Protein AF-A0A8X7CBS7-F1 (afdb_monomer)

Organism: NCBI:txid2747483

Nearest PDB structures (foldseek):
  3tq6-assembly1_A  TM=7.649E-01  e=1.304E-06  Homo sapiens
  6erq-assembly2_G  TM=5.856E-01  e=3.598E-07  Homo sapiens
  6jrp-assembly2_D  TM=9.460E-01  e=2.267E-02  Homo sapiens
  5jgh-assembly1_A  TM=4.543E-01  e=1.464E-04  Saccharomyces cerevisiae S288C
  2gzk-assembly1_A  TM=4.243E-01  e=4.056E-04  unclassified

Mean predicted aligned error: 12.62 Å

Solvent-accessible surface area (backbone atoms only — not comparable to full-atom values): 15539 Å² total; per-residue (Å²): 144,88,88,83,86,77,90,81,74,52,76,62,57,58,50,51,55,53,52,25,64,76,73,45,79,45,73,64,51,54,53,52,50,33,54,75,68,71,41,80,81,74,75,72,81,57,57,48,30,68,54,49,50,44,64,71,46,46,62,56,54,37,68,80,38,76,84,58,50,75,68,55,51,52,50,53,50,51,53,52,58,73,69,53,51,67,79,76,42,45,65,36,44,50,53,23,50,52,36,46,53,55,38,50,54,52,43,48,54,53,60,69,73,47,52,71,67,55,51,51,52,53,50,49,54,52,49,55,52,52,46,52,52,51,52,49,53,48,56,48,50,44,57,74,70,61,62,72,73,80,63,62,54,40,68,56,50,50,50,53,58,62,50,74,80,51,89,74,89,52,63,71,62,50,53,50,54,45,52,55,50,59,70,73,48,52,70,71,62,52,49,53,35,48,51,53,31,52,54,40,43,55,50,40,54,55,51,40,51,53,49,52,53,48,36,52,75,73,66,44,49,71,60,52,55,53,48,52,57,57,64,71,57,80,64,75,86,68,76,82,75,64,73,87,72,87,77,76,90,82,76,83,91,75,89,90,86,88,131

Foldseek 3Di:
DPDPDPPPLDPVLVVLVVVCLVVPPDPVSVVVNCVSVVQDDQDDQADALLRVQCVVCLVVLCVVPVPDDPVVSSVVSVVVVVPDDPVRSVVSRVRNVVSNVVSVVSRVVSVVPDDPVSVLVVVLVVVVNVVSVVVVVLVVVCVVLVADDQFDALLVVQLVVVVVVDDCPDVVVSVVVSVVCVVVDDPVVSVVSVVVSVVRNVVNVVVNVVSVVVCVVVVVVVSVVVVVVVVVPPDDPPSVPDDPPPPDDDDDPDDDDDD

Radius of gyration: 27.97 Å; Cα contacts (8 Å, |Δi|>4): 120; chains: 1; bounding box: 56×63×76 Å

pLDDT: mean 78.63, std 21.62, range [26.3, 96.38]

Sequence (259 aa):
MAFFRGIVRCAENFTILKKCHNNGWNSECYFSAKKALGIPLPPKKPLTAYMIFCQDHRKEVLRENPTLSSTEQIKKLAAQWSLLSLDKREPYETKAREGTVLYGEAHKKYYENLSEEQKRELAKMKMEKRESRRLFKLKKALRESGIPKHPLKAYALFVKSEAKSKDIKQPAEFIKECAEKWKNLSEVEKKKFDNLVEEEKNRYAKDFEKWRKKMIADGNIKLLEQYEEFKGKGKVLDLEEIPKSLGRRVALKSSQREK

Structure (mmCIF, N/CA/C/O backbone):
data_AF-A0A8X7CBS7-F1
#
_entry.id   AF-A0A8X7CBS7-F1
#
loop_
_atom_site.group_PDB
_atom_site.id
_atom_site.type_symbol
_atom_site.label_atom_id
_atom_site.label_alt_id
_atom_site.label_comp_id
_atom_site.label_asym_id
_atom_site.label_entity_id
_atom_site.label_seq_id
_atom_site.pdbx_PDB_ins_code
_atom_site.Cartn_x
_atom_site.Cartn_y
_atom_site.Cartn_z
_atom_site.occupancy
_atom_site.B_iso_or_equiv
_atom_site.auth_seq_id
_atom_site.auth_comp_id
_atom_site.auth_asym_id
_atom_site.auth_atom_id
_atom_site.pdbx_PDB_model_num
ATOM 1 N N . MET A 1 1 ? 27.459 6.739 33.595 1.00 32.47 1 MET A N 1
ATOM 2 C CA . MET A 1 1 ? 27.784 7.562 32.406 1.00 32.47 1 MET A CA 1
ATOM 3 C C . MET A 1 1 ? 28.165 6.673 31.215 1.00 32.47 1 MET A C 1
ATOM 5 O O . MET A 1 1 ? 29.334 6.631 30.872 1.00 32.47 1 MET A O 1
ATOM 9 N N . ALA A 1 2 ? 27.217 5.944 30.599 1.00 31.05 2 ALA A N 1
ATOM 10 C CA . ALA A 1 2 ? 27.462 5.218 29.331 1.00 31.05 2 ALA A CA 1
ATOM 11 C C . ALA A 1 2 ? 26.184 4.655 28.647 1.00 31.05 2 ALA A C 1
ATOM 13 O O . ALA A 1 2 ? 26.238 3.581 28.068 1.00 31.05 2 ALA A O 1
ATOM 14 N N . PHE A 1 3 ? 25.029 5.338 28.695 1.00 26.91 3 PHE A N 1
ATOM 15 C CA . PHE A 1 3 ? 23.793 4.855 28.025 1.00 26.91 3 PHE A CA 1
ATOM 16 C C . PHE A 1 3 ? 23.115 5.881 27.096 1.00 26.91 3 PHE A C 1
ATOM 18 O O . PHE A 1 3 ? 21.968 5.712 26.704 1.00 26.91 3 PHE A O 1
ATOM 25 N N . PHE A 1 4 ? 23.835 6.926 26.679 1.00 26.30 4 PHE A N 1
ATOM 26 C CA . PHE A 1 4 ? 23.316 7.959 25.768 1.00 26.30 4 PHE A CA 1
ATOM 27 C C . PHE A 1 4 ? 24.296 8.285 24.630 1.00 26.30 4 PHE A C 1
ATOM 29 O O . PHE A 1 4 ? 24.647 9.435 24.389 1.00 26.30 4 PHE A O 1
ATOM 36 N N . ARG A 1 5 ? 24.755 7.266 23.896 1.00 27.89 5 A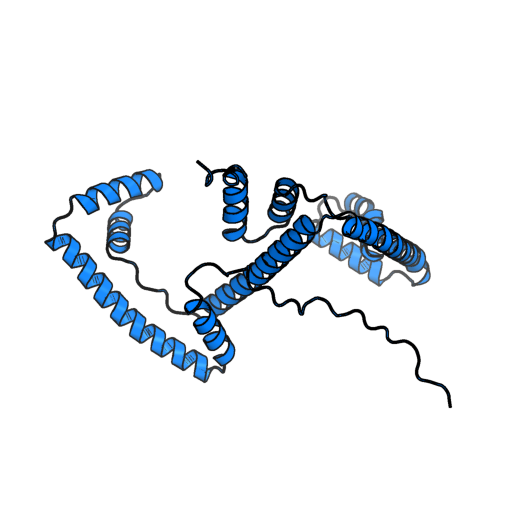RG A N 1
ATOM 37 C CA . ARG A 1 5 ? 25.421 7.458 22.595 1.00 27.89 5 ARG A CA 1
ATOM 38 C C . ARG A 1 5 ? 24.743 6.571 21.556 1.00 27.89 5 ARG A C 1
ATOM 40 O O . ARG A 1 5 ? 25.105 5.419 21.378 1.00 27.89 5 ARG A O 1
ATOM 47 N N . GLY A 1 6 ? 23.706 7.119 20.924 1.00 27.89 6 GLY A N 1
ATOM 48 C CA . GLY A 1 6 ? 22.957 6.464 19.844 1.00 27.89 6 GLY A CA 1
ATOM 49 C C . GLY A 1 6 ? 21.605 7.115 19.529 1.00 27.89 6 GLY A C 1
ATOM 50 O O . GLY A 1 6 ? 21.094 6.969 18.426 1.00 27.89 6 GLY A O 1
ATOM 51 N N . ILE A 1 7 ? 21.054 7.904 20.459 1.00 31.05 7 ILE A N 1
ATOM 52 C CA . ILE A 1 7 ? 19.738 8.567 20.344 1.00 31.05 7 ILE A CA 1
ATOM 53 C C . ILE A 1 7 ? 19.886 10.001 19.791 1.00 31.05 7 ILE A C 1
ATOM 55 O O . ILE A 1 7 ? 19.252 10.943 20.247 1.00 31.05 7 ILE A O 1
ATOM 59 N N . VAL A 1 8 ? 20.752 10.189 18.792 1.00 29.11 8 VAL A N 1
ATOM 60 C CA . VAL A 1 8 ? 20.820 11.434 17.999 1.00 29.11 8 VAL A CA 1
ATOM 61 C C . VAL A 1 8 ? 20.876 11.069 16.514 1.00 29.11 8 VAL A C 1
ATOM 63 O O . VAL A 1 8 ? 21.780 11.439 15.776 1.00 29.11 8 VAL A O 1
ATOM 66 N N . ARG A 1 9 ? 19.897 10.278 16.063 1.00 36.28 9 ARG A N 1
ATOM 67 C CA . ARG A 1 9 ? 19.569 10.107 14.638 1.00 36.28 9 ARG A CA 1
ATOM 68 C C . ARG A 1 9 ? 18.114 10.540 14.420 1.00 36.28 9 ARG A C 1
ATOM 70 O O . ARG A 1 9 ? 17.227 9.735 14.174 1.00 36.28 9 ARG A O 1
ATOM 77 N N . CYS A 1 10 ? 17.937 11.851 14.599 1.00 35.31 10 CYS A N 1
ATOM 78 C CA . CYS A 1 10 ? 16.877 12.751 14.136 1.00 35.31 10 CYS A CA 1
ATOM 79 C C . CYS A 1 10 ? 15.417 12.278 14.253 1.00 35.31 10 CYS A C 1
ATOM 81 O O . CYS A 1 10 ? 14.949 11.425 13.500 1.00 35.31 10 CYS A O 1
ATOM 83 N N . ALA A 1 11 ? 14.638 12.974 15.087 1.00 35.53 11 ALA A N 1
ATOM 84 C CA . ALA A 1 11 ? 13.171 12.925 15.126 1.00 35.53 11 ALA A CA 1
ATOM 85 C C . ALA A 1 11 ? 12.499 13.093 13.738 1.00 35.53 11 ALA A C 1
ATOM 87 O O . ALA A 1 11 ? 11.371 12.645 13.519 1.00 35.53 11 ALA A O 1
ATOM 88 N N . GLU A 1 12 ? 13.211 13.670 12.768 1.00 38.78 12 GLU A N 1
ATOM 89 C CA . GLU A 1 12 ? 12.811 13.782 11.362 1.00 38.78 12 GLU A CA 1
ATOM 90 C C . GLU A 1 12 ? 12.706 12.419 10.653 1.00 38.78 12 GLU A C 1
ATOM 92 O O . GLU A 1 12 ? 11.741 12.181 9.927 1.00 38.78 12 GLU A O 1
ATOM 97 N N . ASN A 1 13 ? 13.614 11.475 10.927 1.00 45.12 13 ASN A N 1
ATOM 98 C CA . ASN A 1 13 ? 13.613 10.141 10.309 1.00 45.12 13 ASN A CA 1
ATOM 99 C C . ASN A 1 13 ? 12.425 9.301 10.786 1.00 45.12 13 ASN A C 1
ATOM 101 O O . ASN A 1 13 ? 11.756 8.640 9.989 1.00 45.12 13 ASN A O 1
ATOM 105 N N . PHE A 1 14 ? 12.110 9.394 12.080 1.00 39.94 14 PHE A N 1
ATOM 106 C CA . PHE A 1 14 ? 10.930 8.768 12.670 1.00 39.94 14 PHE A CA 1
ATOM 107 C C . PHE A 1 14 ? 9.634 9.365 12.103 1.00 39.94 14 PHE A C 1
ATOM 109 O O . PHE A 1 14 ? 8.688 8.640 11.798 1.00 39.94 14 PHE A O 1
ATOM 116 N N . THR A 1 15 ? 9.604 10.683 11.887 1.00 47.53 15 THR A N 1
ATOM 117 C CA . THR A 1 15 ? 8.445 11.388 11.323 1.00 47.53 15 THR A CA 1
ATOM 118 C C . THR A 1 15 ? 8.217 11.032 9.850 1.00 47.53 15 THR A C 1
ATOM 120 O O . THR A 1 15 ? 7.075 10.790 9.454 1.00 47.53 15 THR A O 1
ATOM 123 N N . ILE A 1 16 ? 9.280 10.908 9.047 1.00 48.25 16 ILE A N 1
ATOM 124 C CA . ILE A 1 16 ? 9.200 10.478 7.642 1.00 48.25 16 ILE A CA 1
ATOM 125 C C . ILE A 1 16 ? 8.716 9.024 7.556 1.00 48.25 16 ILE A C 1
ATOM 127 O O . ILE A 1 16 ? 7.717 8.764 6.889 1.00 48.25 16 ILE A O 1
ATOM 131 N N . LEU A 1 17 ? 9.327 8.088 8.292 1.00 47.78 17 LEU A N 1
ATOM 132 C CA . LEU A 1 17 ? 8.910 6.677 8.300 1.00 47.78 17 LEU A CA 1
ATOM 133 C C . LEU A 1 17 ? 7.449 6.505 8.761 1.00 47.78 17 LEU A C 1
ATOM 135 O O . LEU A 1 17 ? 6.680 5.771 8.135 1.00 47.78 17 LEU A O 1
ATOM 139 N N . LYS A 1 18 ? 7.014 7.255 9.784 1.00 48.56 18 LYS A N 1
ATOM 140 C CA . LYS A 1 18 ? 5.631 7.236 10.295 1.00 48.56 18 LYS A CA 1
ATOM 141 C C . LYS A 1 18 ? 4.621 7.839 9.304 1.00 48.56 18 LYS A C 1
ATOM 143 O O . LYS A 1 18 ? 3.515 7.314 9.162 1.00 48.56 18 LYS A O 1
ATOM 148 N N . LYS A 1 19 ? 5.001 8.885 8.559 1.00 44.38 19 LYS A N 1
ATOM 149 C CA . LYS A 1 19 ? 4.177 9.491 7.491 1.00 44.38 19 LYS A CA 1
ATOM 150 C C . LYS A 1 19 ? 4.021 8.549 6.286 1.00 44.38 19 LYS A C 1
ATOM 152 O O . LYS A 1 19 ? 2.929 8.440 5.730 1.00 44.38 19 LYS A O 1
ATOM 157 N N . CYS A 1 20 ? 5.069 7.799 5.944 1.00 46.12 20 CYS A N 1
ATOM 158 C CA . CYS A 1 20 ? 5.056 6.793 4.876 1.00 46.12 20 CYS A CA 1
ATOM 159 C C . CYS A 1 20 ? 4.264 5.526 5.243 1.00 46.12 20 CYS A C 1
ATOM 161 O O . CYS A 1 20 ? 3.684 4.881 4.369 1.00 46.12 20 CYS A O 1
ATOM 163 N N . HIS A 1 21 ? 4.179 5.192 6.532 1.00 45.59 21 HIS A N 1
ATOM 164 C CA . HIS A 1 21 ? 3.352 4.092 7.028 1.00 45.59 21 HIS A CA 1
ATOM 165 C C . HIS A 1 21 ? 1.841 4.395 6.934 1.00 45.59 21 HIS A C 1
ATOM 167 O O . HIS A 1 21 ? 1.061 3.518 6.565 1.00 45.59 21 HIS A O 1
ATOM 173 N N . ASN A 1 22 ? 1.420 5.642 7.188 1.00 44.84 22 ASN A N 1
ATOM 174 C CA . ASN A 1 22 ? -0.001 6.025 7.173 1.00 44.84 22 ASN A CA 1
ATOM 175 C C . ASN A 1 22 ? -0.578 6.277 5.766 1.00 44.84 22 ASN A C 1
ATOM 177 O O . ASN A 1 22 ? -1.739 5.948 5.531 1.00 44.84 22 ASN A O 1
ATOM 181 N N . ASN A 1 23 ? 0.218 6.795 4.824 1.00 46.44 23 ASN A N 1
ATOM 182 C CA . ASN A 1 23 ? -0.232 7.107 3.454 1.00 46.44 23 ASN A CA 1
ATOM 183 C C . ASN A 1 23 ? 0.204 6.060 2.409 1.00 46.44 23 ASN A C 1
ATOM 185 O O . ASN A 1 23 ? 0.013 6.249 1.207 1.00 46.44 23 ASN A O 1
ATOM 189 N N . GLY A 1 24 ? 0.787 4.948 2.868 1.00 52.19 24 GLY A N 1
ATOM 190 C CA . GLY A 1 24 ? 1.435 3.954 2.022 1.00 52.19 24 GLY A CA 1
ATOM 191 C C . GLY A 1 24 ? 2.810 4.421 1.535 1.00 52.19 24 GLY A C 1
ATOM 192 O O . GLY A 1 24 ? 3.055 5.603 1.303 1.00 52.19 24 GLY A O 1
ATOM 193 N N . TRP A 1 25 ? 3.730 3.471 1.354 1.00 52.34 25 TRP A N 1
ATOM 194 C CA . TRP A 1 25 ? 5.059 3.736 0.799 1.00 52.34 25 TRP A CA 1
ATOM 195 C C . TRP A 1 25 ? 4.953 4.209 -0.661 1.00 52.34 25 TRP A C 1
ATOM 197 O O . TRP A 1 25 ? 5.040 3.397 -1.594 1.00 52.34 25 TRP A O 1
ATOM 207 N N . ASN A 1 26 ? 4.773 5.514 -0.867 1.00 60.69 26 ASN A N 1
ATOM 208 C CA . ASN A 1 26 ? 4.900 6.151 -2.173 1.00 60.69 26 ASN A CA 1
ATOM 209 C C . ASN A 1 26 ? 6.390 6.232 -2.586 1.00 60.69 26 ASN A C 1
ATOM 211 O O . ASN A 1 26 ? 7.299 5.937 -1.800 1.00 60.69 26 ASN A O 1
ATOM 215 N N . SER A 1 27 ? 6.659 6.524 -3.861 1.00 61.25 27 SER A N 1
ATOM 216 C CA . SER A 1 27 ? 8.031 6.582 -4.389 1.00 61.25 27 SER A CA 1
ATOM 217 C C . SER A 1 27 ? 8.877 7.629 -3.667 1.00 61.25 27 SER A C 1
ATOM 219 O O . SER A 1 27 ? 10.022 7.350 -3.329 1.00 61.25 27 SER A O 1
ATOM 221 N N . GLU A 1 28 ? 8.292 8.785 -3.375 1.00 64.88 28 GLU A N 1
ATOM 222 C CA . GLU A 1 28 ? 8.941 9.936 -2.746 1.00 64.88 28 GLU A CA 1
ATOM 223 C C . GLU A 1 28 ? 9.412 9.635 -1.316 1.00 64.88 28 GLU A C 1
ATOM 225 O O . GLU A 1 28 ? 10.586 9.801 -1.001 1.00 64.88 28 GLU A O 1
ATOM 230 N N . CYS A 1 29 ? 8.550 9.030 -0.502 1.00 66.88 29 CYS A N 1
ATOM 231 C CA . CYS A 1 29 ? 8.856 8.488 0.819 1.00 66.88 29 CYS A CA 1
ATOM 232 C C . CYS A 1 29 ? 10.070 7.556 0.826 1.00 66.88 29 CYS A C 1
ATOM 234 O O . CYS A 1 29 ? 10.937 7.639 1.692 1.00 66.88 29 CYS A O 1
ATOM 236 N N . TYR A 1 30 ? 10.136 6.655 -0.155 1.00 69.31 30 TYR A N 1
ATOM 237 C CA . TYR A 1 30 ? 11.209 5.672 -0.254 1.00 69.31 30 TYR A CA 1
ATOM 238 C C . TYR A 1 30 ? 12.549 6.314 -0.640 1.00 69.31 30 TYR A C 1
ATOM 240 O O . TYR A 1 30 ? 13.593 5.895 -0.140 1.00 69.31 30 TYR A O 1
ATOM 248 N N . PHE A 1 31 ? 12.532 7.327 -1.509 1.00 74.00 31 PHE A N 1
ATOM 249 C CA . PHE A 1 31 ? 13.734 8.079 -1.878 1.00 74.00 31 PHE A CA 1
ATOM 250 C C . PHE A 1 31 ? 14.225 8.965 -0.730 1.00 74.00 31 PHE A C 1
ATOM 252 O O . PHE A 1 31 ? 15.415 8.937 -0.416 1.00 74.00 31 PHE A O 1
ATOM 259 N N . SER A 1 32 ? 13.317 9.670 -0.056 1.00 77.69 32 SER A N 1
ATOM 260 C CA . SER A 1 32 ? 13.637 10.501 1.108 1.00 77.69 32 SER A CA 1
ATOM 261 C C . SER A 1 32 ? 14.195 9.675 2.266 1.00 77.69 32 SER A C 1
ATOM 263 O O . SER A 1 32 ? 15.203 10.060 2.850 1.00 77.69 32 SER A O 1
ATOM 265 N N . ALA A 1 33 ? 13.625 8.496 2.540 1.00 77.06 33 ALA A N 1
ATOM 266 C CA . ALA A 1 33 ? 14.136 7.593 3.571 1.00 77.06 33 ALA A CA 1
ATOM 267 C C . ALA A 1 33 ? 15.552 7.075 3.253 1.00 77.06 33 ALA A C 1
ATOM 269 O O . ALA A 1 33 ? 16.408 7.051 4.130 1.00 77.06 33 ALA A O 1
ATOM 270 N N . LYS A 1 34 ? 15.854 6.732 1.992 1.00 81.50 34 LYS A N 1
ATOM 271 C CA . LYS A 1 34 ? 17.224 6.346 1.599 1.00 81.50 34 LYS A CA 1
ATOM 272 C C . LYS A 1 34 ? 18.229 7.475 1.774 1.00 81.50 34 LYS A C 1
ATOM 274 O O . LYS A 1 34 ? 19.318 7.238 2.287 1.00 81.50 34 LYS A O 1
ATOM 279 N N . LYS A 1 35 ? 17.852 8.690 1.364 1.00 83.50 35 LYS A N 1
ATOM 280 C CA . LYS A 1 35 ? 18.688 9.884 1.524 1.00 83.50 35 LYS A CA 1
ATOM 281 C C . LYS A 1 35 ? 18.977 10.153 3.004 1.00 83.50 35 LYS A C 1
ATOM 283 O O . LYS A 1 35 ? 20.126 10.374 3.361 1.00 83.50 35 LYS A O 1
ATOM 288 N N . ALA A 1 36 ? 17.957 10.059 3.855 1.00 81.06 36 ALA A N 1
ATOM 289 C CA . ALA A 1 36 ? 18.073 10.204 5.305 1.00 81.06 36 ALA A CA 1
ATOM 290 C C . ALA A 1 36 ? 18.997 9.160 5.961 1.00 81.06 36 ALA A C 1
ATOM 292 O O . ALA A 1 36 ? 19.682 9.456 6.937 1.00 81.06 36 ALA A O 1
ATOM 293 N N . LEU A 1 37 ? 19.046 7.948 5.406 1.00 80.62 37 LEU A N 1
ATOM 294 C CA . LEU A 1 37 ? 19.930 6.867 5.851 1.00 80.62 37 LEU A CA 1
ATOM 295 C C . LEU A 1 37 ? 21.346 6.953 5.254 1.00 80.62 37 LEU A C 1
ATOM 297 O O . LEU A 1 37 ? 22.155 6.050 5.463 1.00 80.62 37 LEU A O 1
ATOM 301 N N . GLY A 1 38 ? 21.654 8.004 4.485 1.00 84.94 38 GLY A N 1
ATOM 302 C CA . GLY A 1 38 ? 22.941 8.149 3.802 1.00 84.94 38 GLY A CA 1
ATOM 303 C C . GLY A 1 38 ? 23.203 7.052 2.766 1.00 84.94 38 GLY A C 1
ATOM 304 O O . GLY A 1 38 ? 24.353 6.772 2.440 1.00 84.94 38 GLY A O 1
ATOM 305 N N . ILE A 1 39 ? 22.153 6.391 2.269 1.00 87.75 39 ILE A N 1
ATOM 306 C CA . ILE A 1 39 ? 22.260 5.353 1.243 1.00 87.75 39 ILE A CA 1
ATOM 307 C C . ILE A 1 39 ? 22.249 6.057 -0.121 1.00 87.75 39 ILE A C 1
ATOM 309 O O . ILE A 1 39 ? 21.257 6.730 -0.436 1.00 87.75 39 ILE A O 1
ATOM 313 N N . PRO A 1 40 ? 23.292 5.900 -0.961 1.00 88.12 40 PRO A N 1
ATOM 314 C CA . PRO A 1 40 ? 23.302 6.488 -2.295 1.00 88.12 40 PRO A CA 1
ATOM 315 C C . PRO A 1 40 ? 22.094 6.007 -3.107 1.00 88.12 40 PRO A C 1
ATOM 317 O O . PRO A 1 40 ? 21.579 4.896 -2.919 1.00 88.12 40 PRO A O 1
ATOM 320 N N . LEU A 1 41 ? 21.609 6.845 -4.023 1.00 86.88 41 LEU A N 1
ATOM 321 C CA . LEU A 1 41 ? 20.478 6.472 -4.866 1.00 86.88 41 LEU A CA 1
ATOM 322 C C . LEU A 1 41 ? 20.894 5.359 -5.841 1.00 86.88 41 LEU A C 1
ATOM 324 O O . LEU A 1 41 ? 21.953 5.459 -6.458 1.00 86.88 41 LEU A O 1
ATOM 328 N N . PRO A 1 42 ? 20.079 4.300 -5.999 1.00 87.38 42 PRO A N 1
ATOM 329 C CA . PRO A 1 42 ? 20.379 3.254 -6.965 1.00 87.38 42 PRO A CA 1
ATOM 330 C C . PRO A 1 42 ? 20.290 3.807 -8.393 1.00 87.38 42 PRO A C 1
ATOM 332 O O . PRO A 1 42 ? 19.474 4.706 -8.640 1.00 87.38 42 PRO A O 1
ATOM 335 N N . PRO A 1 43 ? 21.040 3.235 -9.353 1.00 90.69 43 PRO A N 1
ATOM 336 C CA . PRO A 1 43 ? 20.881 3.589 -10.756 1.00 90.69 43 PRO A CA 1
ATOM 337 C C . PRO A 1 43 ? 19.425 3.377 -11.191 1.00 90.69 43 PRO A C 1
ATOM 339 O O . PRO A 1 43 ? 18.731 2.467 -10.715 1.00 90.69 43 PRO A O 1
ATOM 342 N N . LYS A 1 44 ? 18.933 4.245 -12.078 1.00 90.12 44 LYS A N 1
ATOM 343 C CA . LYS A 1 44 ? 17.585 4.112 -12.640 1.00 90.12 44 LYS A CA 1
ATOM 344 C C . LYS A 1 44 ? 17.557 2.922 -13.593 1.00 90.12 44 LYS A C 1
ATOM 346 O O . LYS A 1 44 ? 18.520 2.684 -14.312 1.00 90.12 44 LYS A O 1
ATOM 351 N N . LYS A 1 45 ? 16.446 2.185 -13.594 1.00 90.88 45 LYS A N 1
ATOM 352 C CA . LYS A 1 45 ? 16.235 1.109 -14.567 1.00 90.88 45 LYS A CA 1
ATOM 353 C C . LYS A 1 45 ? 16.218 1.687 -15.989 1.00 90.88 45 LYS A C 1
ATOM 355 O O . LYS A 1 45 ? 15.691 2.790 -16.156 1.00 90.88 45 LYS A O 1
ATOM 360 N N . PRO A 1 46 ? 16.746 0.956 -16.981 1.00 94.25 46 PRO A N 1
ATOM 361 C CA . PRO A 1 46 ? 16.710 1.385 -18.366 1.00 94.25 46 PRO A CA 1
ATOM 362 C C . PRO A 1 46 ? 15.276 1.331 -18.885 1.00 94.25 46 PRO A C 1
ATOM 364 O O . PRO A 1 46 ? 14.408 0.645 -18.333 1.00 94.25 46 PRO A O 1
ATOM 367 N N . LEU A 1 47 ? 15.032 2.081 -19.948 1.00 94.75 47 LEU A N 1
ATOM 368 C CA . LEU A 1 47 ? 13.748 2.094 -20.627 1.00 94.75 47 LEU A CA 1
ATOM 369 C C . LEU A 1 47 ? 13.621 0.861 -21.520 1.00 94.75 47 LEU A C 1
ATOM 371 O O . LEU A 1 47 ? 14.601 0.387 -22.091 1.00 94.75 47 LEU A O 1
ATOM 375 N N 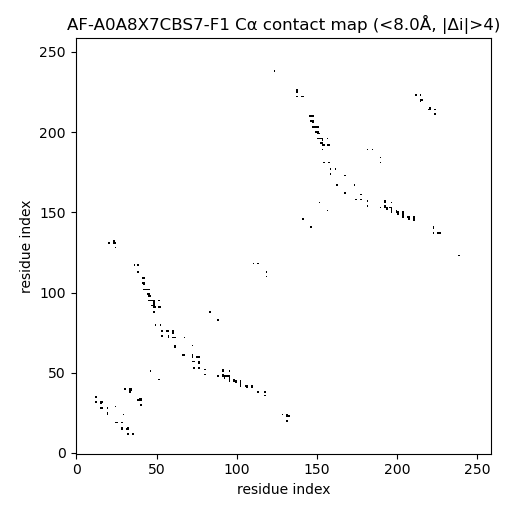. THR A 1 48 ? 12.403 0.340 -21.638 1.00 96.38 48 THR A N 1
ATOM 376 C CA . THR A 1 48 ? 12.101 -0.718 -22.609 1.00 96.38 48 THR A CA 1
ATOM 377 C C . THR A 1 48 ? 12.043 -0.137 -24.022 1.00 96.38 48 THR A C 1
ATOM 379 O O . THR A 1 48 ? 11.830 1.064 -24.177 1.00 96.38 48 THR A O 1
ATOM 382 N N . ALA A 1 49 ? 12.149 -0.980 -25.052 1.00 96.12 49 ALA A N 1
ATOM 383 C CA . ALA A 1 49 ? 12.083 -0.556 -26.456 1.00 96.12 49 ALA A CA 1
ATOM 384 C C . ALA A 1 49 ? 10.855 0.329 -26.745 1.00 96.12 49 ALA A C 1
ATOM 386 O O . ALA A 1 49 ? 10.979 1.433 -27.269 1.00 96.12 49 ALA A O 1
ATOM 387 N N . TYR A 1 50 ? 9.681 -0.096 -26.265 1.00 94.81 50 TYR A N 1
ATOM 388 C CA . TYR A 1 50 ? 8.445 0.681 -26.352 1.00 94.81 50 TYR A CA 1
ATOM 389 C C . TYR A 1 50 ? 8.508 2.022 -25.605 1.00 94.81 50 TYR A C 1
ATOM 391 O O . TYR A 1 50 ? 7.983 3.021 -26.088 1.00 94.81 50 TYR A O 1
ATOM 399 N N . MET A 1 51 ? 9.136 2.079 -24.426 1.00 94.88 51 MET A N 1
ATOM 400 C CA . MET A 1 51 ? 9.273 3.334 -23.676 1.00 94.88 51 MET A CA 1
ATOM 401 C C . MET A 1 51 ? 10.223 4.312 -24.370 1.00 94.88 51 MET A C 1
ATOM 403 O O . MET A 1 51 ? 9.967 5.512 -24.330 1.00 94.88 51 MET A O 1
ATOM 407 N N . ILE A 1 52 ? 11.283 3.810 -25.010 1.00 95.62 52 ILE A N 1
ATOM 408 C CA . ILE A 1 52 ? 12.195 4.614 -25.835 1.00 95.62 52 ILE A CA 1
ATOM 409 C C . ILE A 1 52 ? 11.427 5.159 -27.046 1.00 95.62 52 ILE A C 1
ATOM 411 O O . ILE A 1 52 ? 11.403 6.366 -27.260 1.00 95.62 52 ILE A O 1
ATOM 415 N N . PHE A 1 53 ? 10.686 4.302 -27.755 1.00 95.50 53 PHE A N 1
ATOM 416 C CA . PHE A 1 53 ? 9.802 4.720 -28.848 1.00 95.50 53 PHE A CA 1
ATOM 417 C C . PHE A 1 53 ? 8.797 5.794 -28.409 1.00 95.50 53 PHE A C 1
ATOM 419 O O . PHE A 1 53 ? 8.641 6.813 -29.083 1.00 95.50 53 PHE A O 1
ATOM 426 N N . CYS A 1 54 ? 8.152 5.600 -27.254 1.00 94.19 54 CYS A N 1
ATOM 427 C CA . CYS A 1 54 ? 7.246 6.585 -26.672 1.00 94.19 54 CYS A CA 1
ATOM 428 C C . CYS A 1 54 ? 7.939 7.924 -26.413 1.00 94.19 54 CYS A C 1
ATOM 430 O O . CYS A 1 54 ? 7.320 8.958 -26.623 1.00 94.19 54 CYS A O 1
ATOM 432 N N . GLN A 1 55 ? 9.183 7.937 -25.928 1.00 93.25 55 GLN A N 1
ATOM 433 C CA . GLN A 1 55 ? 9.902 9.190 -25.680 1.00 93.25 55 GLN A CA 1
ATOM 434 C C . GLN A 1 55 ? 10.157 9.969 -26.968 1.00 93.25 55 GLN A C 1
ATOM 436 O O . GLN A 1 55 ? 9.942 11.183 -26.981 1.00 93.25 55 GLN A O 1
ATOM 441 N N . ASP A 1 56 ? 10.541 9.264 -28.029 1.00 93.00 56 ASP A N 1
ATOM 442 C CA . ASP A 1 56 ? 10.859 9.867 -29.322 1.00 93.00 56 ASP A CA 1
ATOM 443 C C . ASP A 1 56 ? 9.599 10.438 -29.997 1.00 93.00 56 ASP A C 1
ATOM 445 O O . ASP A 1 56 ? 9.613 11.564 -30.489 1.00 93.00 56 ASP A O 1
ATOM 449 N N . HIS A 1 57 ? 8.472 9.719 -29.932 1.00 91.38 57 HIS A N 1
ATOM 450 C CA . HIS A 1 57 ? 7.253 10.072 -30.675 1.00 91.38 57 HIS A CA 1
ATOM 451 C C . HIS A 1 57 ? 6.217 10.859 -29.864 1.00 91.38 57 HIS A C 1
ATOM 453 O O . HIS A 1 57 ? 5.291 11.440 -30.431 1.00 91.38 57 HIS A O 1
ATOM 459 N N . ARG A 1 58 ? 6.339 10.938 -28.531 1.00 89.56 58 ARG A N 1
ATOM 460 C CA . ARG A 1 58 ? 5.353 11.655 -27.701 1.00 89.56 58 ARG A CA 1
ATOM 461 C C . ARG A 1 58 ? 5.238 13.133 -28.061 1.00 89.56 58 ARG A C 1
ATOM 463 O O . ARG A 1 58 ? 4.135 13.668 -28.019 1.00 89.56 58 ARG A O 1
ATOM 470 N N . LYS A 1 59 ? 6.348 13.792 -28.409 1.00 89.38 59 LYS A N 1
ATOM 471 C CA . LYS A 1 59 ? 6.334 15.210 -28.812 1.00 89.38 59 LYS A CA 1
ATOM 472 C C . LYS A 1 59 ? 5.566 15.421 -30.116 1.00 89.38 59 LYS A C 1
ATOM 474 O O . LYS A 1 59 ? 4.833 16.395 -30.236 1.00 89.38 59 LYS A O 1
ATOM 479 N N . GLU A 1 60 ? 5.706 14.498 -31.059 1.00 90.38 60 GLU A N 1
ATOM 480 C CA . GLU A 1 60 ? 4.989 14.533 -32.331 1.00 90.38 60 GLU A CA 1
ATOM 481 C C . GLU A 1 60 ? 3.493 14.287 -32.140 1.00 90.38 60 GLU A C 1
ATOM 483 O O . GLU A 1 60 ? 2.679 15.092 -32.588 1.00 90.38 60 GLU A O 1
ATOM 488 N N . VAL A 1 61 ? 3.129 13.268 -31.357 1.00 88.25 61 VAL A N 1
ATOM 489 C CA . VAL A 1 61 ? 1.726 12.997 -31.013 1.00 88.25 61 VAL A CA 1
ATOM 490 C C . VAL A 1 61 ? 1.078 14.184 -30.295 1.00 88.25 61 VAL A C 1
ATOM 492 O O . VAL A 1 61 ? -0.080 14.494 -30.578 1.00 88.25 61 VAL A O 1
ATOM 495 N N . LEU A 1 62 ? 1.814 14.865 -29.409 1.00 87.75 62 LEU A N 1
ATOM 496 C CA . LEU A 1 62 ? 1.344 16.073 -28.727 1.00 87.75 62 LEU A CA 1
ATOM 497 C C . LEU A 1 62 ? 1.172 17.253 -29.692 1.00 87.75 62 LEU A C 1
ATOM 499 O O . LEU A 1 62 ? 0.198 17.985 -29.573 1.00 87.75 62 LEU A O 1
ATOM 503 N N . ARG A 1 63 ? 2.085 17.435 -30.653 1.00 89.88 63 ARG A N 1
ATOM 504 C CA . ARG A 1 63 ? 1.992 18.498 -31.665 1.00 89.88 63 ARG A CA 1
ATOM 505 C C . ARG A 1 63 ? 0.788 18.300 -32.583 1.00 89.88 63 ARG A C 1
ATOM 507 O O . ARG A 1 63 ? 0.073 19.253 -32.858 1.00 89.88 63 ARG A O 1
ATOM 514 N N . GLU A 1 64 ? 0.561 17.072 -33.037 1.00 89.56 64 GLU A N 1
ATOM 515 C CA . GLU A 1 64 ? -0.597 16.726 -33.865 1.00 89.56 64 GLU A CA 1
ATOM 516 C C . GLU A 1 64 ? -1.916 16.777 -33.088 1.00 89.56 64 GLU A C 1
ATOM 518 O O . GLU A 1 64 ? -2.972 16.968 -33.679 1.00 89.56 64 GLU A O 1
ATOM 523 N N . ASN A 1 65 ? -1.875 16.546 -31.771 1.00 85.31 65 ASN A N 1
ATOM 524 C CA . ASN A 1 65 ? -3.074 16.428 -30.945 1.00 85.31 65 ASN A CA 1
ATOM 525 C C . ASN A 1 65 ? -2.899 17.154 -29.595 1.00 85.31 65 ASN A C 1
ATOM 527 O O . ASN A 1 65 ? -2.835 16.498 -28.547 1.00 85.31 65 ASN A O 1
ATOM 531 N N . PRO A 1 66 ? -2.838 18.502 -29.584 1.00 85.81 66 PRO A N 1
ATOM 532 C CA . PRO A 1 66 ? -2.505 19.272 -28.379 1.00 85.81 66 PRO A CA 1
ATOM 533 C C . PRO A 1 66 ? -3.539 19.160 -27.253 1.00 85.81 66 PRO A C 1
ATOM 535 O O . PRO A 1 66 ? -3.223 19.407 -26.092 1.00 85.81 66 PRO A O 1
ATOM 538 N N . THR A 1 67 ? -4.776 18.789 -27.589 1.00 89.44 67 THR A N 1
ATOM 539 C CA . THR A 1 67 ? -5.908 18.683 -26.659 1.00 89.44 67 THR A CA 1
ATOM 540 C C . THR A 1 67 ? -6.048 17.305 -26.012 1.00 89.44 67 THR A C 1
ATOM 542 O O . THR A 1 67 ? -6.789 17.171 -25.039 1.00 89.44 67 THR A O 1
ATOM 545 N N . LEU A 1 68 ? -5.353 16.275 -26.517 1.00 85.69 68 LEU A N 1
ATOM 546 C CA . LEU A 1 68 ? -5.489 14.915 -25.994 1.00 85.69 68 LEU A CA 1
ATOM 547 C C . LEU A 1 68 ? -4.873 14.780 -24.606 1.00 85.69 68 LEU A C 1
ATOM 549 O O . LEU A 1 68 ? -3.764 15.251 -24.337 1.00 85.69 68 LEU A O 1
ATOM 553 N N . SER A 1 69 ? -5.543 14.022 -23.741 1.00 91.06 69 SER A N 1
ATOM 554 C CA . SER A 1 69 ? -5.001 13.674 -22.432 1.00 91.06 69 SER A CA 1
ATOM 555 C C . SER A 1 69 ? -3.762 12.778 -22.568 1.00 91.06 69 SER A C 1
ATOM 557 O O . SER A 1 69 ? -3.615 12.006 -23.518 1.00 91.06 69 SER A O 1
ATOM 559 N N . SER A 1 70 ? -2.868 12.807 -21.573 1.00 85.69 70 SER A N 1
ATOM 560 C CA . SER A 1 70 ? -1.676 11.937 -21.571 1.00 85.69 70 SER A CA 1
ATOM 561 C C . SER A 1 70 ? -2.021 10.446 -21.710 1.00 85.69 70 SER A C 1
ATOM 563 O O . SER A 1 70 ? -1.251 9.690 -22.297 1.00 85.69 70 SER A O 1
ATOM 565 N N . THR A 1 71 ? -3.181 10.016 -21.205 1.00 91.44 71 THR A N 1
ATOM 566 C CA . THR A 1 71 ? -3.659 8.631 -21.329 1.00 91.44 71 THR A CA 1
ATOM 567 C C . THR A 1 71 ? -4.010 8.284 -22.774 1.00 91.44 71 THR A C 1
ATOM 569 O O . THR A 1 71 ? -3.659 7.205 -23.247 1.00 91.44 71 THR A O 1
ATOM 572 N N . GLU A 1 72 ? -4.677 9.184 -23.493 1.00 92.19 72 GLU A N 1
ATOM 573 C CA . GLU A 1 72 ? -5.037 8.986 -24.903 1.00 92.19 72 GLU A CA 1
ATOM 574 C C . GLU A 1 72 ? -3.807 9.024 -25.809 1.00 92.19 72 GLU A C 1
ATOM 576 O O . GLU A 1 72 ? -3.675 8.182 -26.695 1.00 92.19 72 GLU A O 1
ATOM 581 N N . GLN A 1 73 ? -2.853 9.914 -25.523 1.00 89.50 73 GLN A N 1
ATOM 582 C CA . GLN A 1 73 ? -1.569 9.955 -26.226 1.00 89.50 73 GLN A CA 1
ATOM 583 C C . GLN A 1 73 ? -0.818 8.618 -26.101 1.00 89.50 73 GLN A C 1
ATOM 585 O O . GLN A 1 73 ? -0.342 8.080 -27.099 1.00 89.50 73 GLN A O 1
ATOM 590 N N . ILE A 1 74 ? -0.757 8.036 -24.894 1.00 91.44 74 ILE A N 1
ATOM 591 C CA . ILE A 1 74 ? -0.132 6.720 -24.671 1.00 91.44 74 ILE A CA 1
ATOM 592 C C . ILE A 1 74 ? -0.880 5.617 -25.431 1.00 91.44 74 ILE A C 1
ATOM 594 O O . ILE A 1 74 ? -0.237 4.733 -25.989 1.00 91.44 74 ILE A O 1
ATOM 598 N N . LYS A 1 75 ? -2.218 5.661 -25.499 1.00 93.38 75 LYS A N 1
ATOM 599 C CA . LYS A 1 75 ? -3.002 4.698 -26.295 1.00 93.38 75 LYS A CA 1
ATOM 600 C C . LYS A 1 75 ? -2.682 4.797 -27.791 1.00 93.38 75 LYS A C 1
ATOM 602 O O . LYS A 1 75 ? -2.487 3.762 -28.425 1.00 93.38 75 LYS A O 1
ATOM 607 N N . LYS A 1 76 ? -2.573 6.013 -28.343 1.00 92.50 76 LYS A N 1
ATOM 608 C CA . LYS A 1 76 ? -2.199 6.233 -29.753 1.00 92.50 76 LYS A CA 1
ATOM 609 C C . LYS A 1 76 ? -0.793 5.695 -30.046 1.00 92.50 76 LYS A C 1
ATOM 611 O O . LYS A 1 76 ? -0.613 4.960 -31.013 1.00 92.50 76 LYS A O 1
ATOM 616 N N . LEU A 1 77 ? 0.174 5.978 -29.171 1.00 94.12 77 LEU A N 1
ATOM 617 C CA . LEU A 1 77 ? 1.543 5.457 -29.280 1.00 94.12 77 LEU A CA 1
ATOM 618 C C . LEU A 1 77 ? 1.602 3.926 -29.167 1.00 94.12 77 LEU A C 1
ATOM 620 O O . LEU A 1 77 ? 2.364 3.293 -29.891 1.00 94.12 77 LEU A O 1
ATOM 624 N N . ALA A 1 78 ? 0.787 3.316 -28.302 1.00 95.12 78 ALA A N 1
ATOM 625 C CA . ALA A 1 78 ? 0.696 1.860 -28.188 1.00 95.12 78 ALA A CA 1
ATOM 626 C C . ALA A 1 78 ? 0.177 1.219 -29.484 1.00 95.12 78 ALA A C 1
ATOM 628 O O . ALA A 1 78 ? 0.732 0.219 -29.939 1.00 95.12 78 ALA A O 1
ATOM 629 N N . ALA A 1 79 ? -0.849 1.818 -30.100 1.00 94.44 79 ALA A N 1
ATOM 630 C CA . ALA A 1 79 ? -1.377 1.368 -31.384 1.00 94.44 79 ALA A CA 1
ATOM 631 C C . ALA A 1 79 ? -0.320 1.492 -32.493 1.00 94.44 79 ALA A C 1
ATOM 633 O O . ALA A 1 79 ? -0.062 0.519 -33.200 1.00 94.44 79 ALA A O 1
ATOM 634 N N . GLN A 1 80 ? 0.366 2.637 -32.582 1.00 93.44 80 GLN A N 1
ATOM 635 C CA . GLN A 1 80 ? 1.472 2.835 -33.525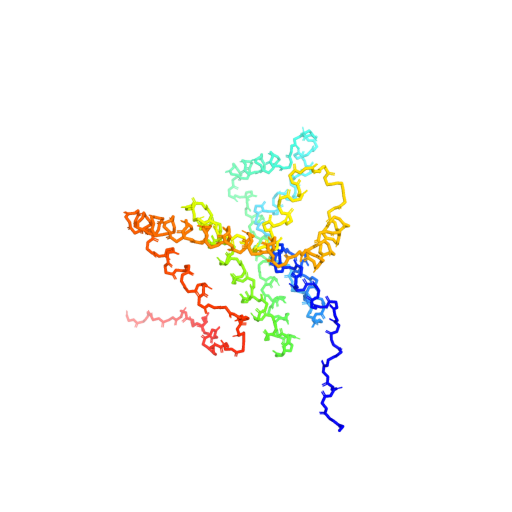 1.00 93.44 80 GLN A CA 1
ATOM 636 C C . GLN A 1 80 ? 2.574 1.791 -33.321 1.00 93.44 80 GLN A C 1
ATOM 638 O O . GLN A 1 80 ? 2.940 1.103 -34.269 1.00 93.44 80 GLN A O 1
ATOM 643 N N . TRP A 1 81 ? 3.034 1.590 -32.082 1.00 95.12 81 TRP A N 1
ATOM 644 C CA . TRP A 1 81 ? 4.030 0.569 -31.758 1.00 95.12 81 TRP A CA 1
ATOM 645 C C . TRP A 1 81 ? 3.598 -0.821 -32.220 1.00 95.12 81 TRP A C 1
ATOM 647 O O . TRP A 1 81 ? 4.399 -1.516 -32.837 1.00 95.12 81 TRP A O 1
ATOM 657 N N . SER A 1 82 ? 2.339 -1.212 -31.988 1.00 93.81 82 SER A N 1
ATOM 658 C CA . SER A 1 82 ? 1.810 -2.522 -32.395 1.00 93.81 82 SER A CA 1
ATOM 659 C C . SER A 1 82 ? 1.795 -2.743 -33.915 1.00 93.81 82 SER A C 1
ATOM 661 O O . SER A 1 82 ? 1.959 -3.880 -34.352 1.00 93.81 82 SER A O 1
ATOM 663 N N . LEU A 1 83 ? 1.698 -1.665 -34.699 1.00 94.19 83 LEU A N 1
ATOM 664 C CA . LEU A 1 83 ? 1.716 -1.683 -36.165 1.00 94.19 83 LEU A CA 1
ATOM 665 C C . LEU A 1 83 ? 3.128 -1.564 -36.765 1.00 94.19 83 LEU A C 1
ATOM 667 O O . LEU A 1 83 ? 3.301 -1.833 -37.952 1.00 94.19 83 LEU A O 1
ATOM 671 N N . LEU A 1 84 ? 4.143 -1.166 -35.984 1.00 93.19 84 LEU A N 1
ATOM 672 C CA . LEU A 1 84 ? 5.528 -1.129 -36.467 1.00 93.19 84 LEU A CA 1
ATOM 673 C C . LEU A 1 84 ? 6.015 -2.535 -36.869 1.00 93.19 84 LEU A C 1
ATOM 675 O O . LEU A 1 84 ? 5.835 -3.496 -36.117 1.00 93.19 84 LEU A O 1
ATOM 679 N N . SER A 1 85 ? 6.700 -2.624 -38.013 1.00 92.94 85 SER A N 1
ATOM 680 C CA . SER A 1 85 ? 7.404 -3.835 -38.451 1.00 92.94 85 SER A CA 1
ATOM 681 C C . SER A 1 85 ? 8.594 -4.158 -37.543 1.00 92.94 85 SER A C 1
ATOM 683 O O . SER A 1 85 ? 9.126 -3.274 -36.868 1.00 92.94 85 SER A O 1
ATOM 685 N N . LEU A 1 86 ? 9.033 -5.421 -37.546 1.00 91.38 86 LEU A N 1
ATOM 686 C CA . LEU A 1 86 ? 10.164 -5.879 -36.728 1.00 91.38 86 LEU A CA 1
ATOM 687 C C . LEU A 1 86 ? 11.441 -5.083 -37.034 1.00 91.38 86 LEU A C 1
ATOM 689 O O . LEU A 1 86 ? 12.075 -4.598 -36.104 1.00 91.38 86 LEU A O 1
ATOM 693 N N . ASP A 1 87 ? 11.728 -4.805 -38.309 1.00 93.06 87 ASP A N 1
ATOM 694 C CA . ASP A 1 87 ? 12.908 -4.025 -38.717 1.00 93.06 87 ASP A CA 1
ATOM 695 C C . ASP A 1 87 ? 12.925 -2.613 -38.117 1.00 93.06 87 ASP A C 1
ATOM 697 O O . ASP A 1 87 ? 13.967 -2.098 -37.717 1.00 93.06 87 ASP A O 1
ATOM 701 N N . LYS A 1 88 ? 11.750 -1.976 -38.011 1.00 92.12 88 LYS A N 1
ATOM 702 C CA . LYS A 1 88 ? 11.621 -0.642 -37.408 1.00 92.12 88 LYS A CA 1
ATOM 703 C C . LYS A 1 88 ? 11.645 -0.690 -35.878 1.00 92.12 88 LYS A C 1
ATOM 705 O O . LYS A 1 88 ? 11.912 0.333 -35.250 1.00 92.12 88 LYS A O 1
ATOM 710 N N . ARG A 1 89 ? 11.367 -1.848 -35.269 1.00 93.44 89 ARG A N 1
ATOM 711 C CA . ARG A 1 89 ? 11.471 -2.065 -33.816 1.00 93.44 89 ARG A CA 1
ATOM 712 C C . ARG A 1 89 ? 12.889 -2.412 -33.376 1.00 93.44 89 ARG A C 1
ATOM 714 O O . ARG A 1 89 ? 13.291 -1.965 -32.304 1.00 93.44 89 ARG A O 1
ATOM 721 N N . GLU A 1 90 ? 13.653 -3.119 -34.205 1.00 95.00 90 GLU A N 1
ATOM 722 C CA . GLU A 1 90 ? 15.022 -3.561 -33.916 1.00 95.00 90 GLU A CA 1
ATOM 723 C C . GLU A 1 90 ? 15.949 -2.469 -33.342 1.00 95.00 90 GLU A C 1
ATOM 725 O O . GLU A 1 90 ? 16.604 -2.732 -32.328 1.00 95.00 90 GLU A O 1
ATOM 730 N N . PRO A 1 91 ? 15.995 -1.222 -33.863 1.00 95.56 91 PRO A N 1
ATOM 731 C CA . PRO A 1 91 ? 16.844 -0.186 -33.267 1.00 95.56 91 PRO A CA 1
ATOM 732 C C . PRO A 1 91 ? 16.436 0.166 -31.829 1.00 95.56 91 PRO A C 1
ATOM 734 O O . PRO A 1 91 ? 17.289 0.457 -30.989 1.00 95.56 91 PRO A O 1
ATOM 737 N N . TYR A 1 92 ? 15.141 0.125 -31.506 1.00 96.31 92 TYR A N 1
ATOM 738 C CA . TYR A 1 92 ? 14.650 0.364 -30.147 1.00 96.31 92 TYR A CA 1
ATOM 739 C C . TYR A 1 92 ? 14.941 -0.815 -29.221 1.00 96.31 92 TYR A C 1
ATOM 741 O O . TYR A 1 92 ? 15.264 -0.616 -28.048 1.00 96.31 92 TYR A O 1
ATOM 749 N N . GLU A 1 93 ? 14.839 -2.039 -29.736 1.00 95.62 93 GLU A N 1
ATOM 750 C CA . GLU A 1 93 ? 15.163 -3.259 -28.996 1.00 95.62 93 GLU A CA 1
ATOM 751 C C . GLU A 1 93 ? 16.655 -3.358 -28.687 1.00 95.62 93 GLU A C 1
ATOM 753 O O . GLU A 1 93 ? 17.020 -3.653 -27.548 1.00 95.62 93 GLU A O 1
ATOM 758 N N . THR A 1 94 ? 17.509 -3.009 -29.649 1.00 96.31 94 THR A N 1
ATOM 759 C CA . THR A 1 94 ? 18.961 -2.930 -29.464 1.00 96.31 94 THR A CA 1
ATOM 760 C C . THR A 1 94 ? 19.324 -1.897 -28.396 1.00 96.31 94 THR A C 1
ATOM 762 O O . THR A 1 94 ? 19.970 -2.253 -27.410 1.00 96.31 94 THR A O 1
ATOM 765 N N . LYS A 1 95 ? 18.796 -0.665 -28.482 1.00 95.44 95 LYS A N 1
ATOM 766 C CA . LYS A 1 95 ? 18.995 0.367 -27.442 1.00 95.44 95 LYS A CA 1
ATOM 767 C C . LYS A 1 95 ? 18.527 -0.091 -26.055 1.00 95.44 95 LYS A C 1
ATOM 769 O O . LYS A 1 95 ? 19.183 0.174 -25.047 1.00 95.44 95 LYS A O 1
ATOM 774 N N . ALA A 1 96 ? 17.393 -0.790 -25.972 1.00 96.06 96 ALA A N 1
ATOM 775 C CA . ALA A 1 96 ? 16.892 -1.323 -24.704 1.00 96.06 96 ALA A CA 1
ATOM 776 C C . ALA A 1 96 ? 17.788 -2.444 -24.142 1.00 96.06 96 ALA A C 1
ATOM 778 O O . ALA A 1 96 ? 17.992 -2.530 -22.923 1.00 96.06 96 ALA A O 1
ATOM 779 N N . ARG A 1 97 ? 18.344 -3.292 -25.017 1.00 96.06 97 ARG A N 1
ATOM 780 C CA . ARG A 1 97 ? 19.287 -4.363 -24.666 1.00 96.06 97 ARG A CA 1
ATOM 781 C C . ARG A 1 97 ? 20.591 -3.781 -24.124 1.00 96.06 97 ARG A C 1
ATOM 783 O O . ARG A 1 97 ? 20.992 -4.144 -23.020 1.00 96.06 97 ARG A O 1
ATOM 790 N N . GLU A 1 98 ? 21.179 -2.817 -24.826 1.00 95.81 98 GLU A N 1
ATOM 791 C CA . GLU A 1 98 ? 22.372 -2.079 -24.387 1.00 95.81 98 GLU A CA 1
ATOM 792 C C . GLU A 1 98 ? 22.144 -1.391 -23.037 1.00 95.81 98 GLU A C 1
ATOM 794 O O . GLU A 1 98 ? 22.920 -1.571 -22.096 1.00 95.81 98 GLU A O 1
ATOM 799 N N . GLY A 1 99 ? 21.019 -0.684 -22.888 1.00 95.44 99 GLY A N 1
ATOM 800 C CA . GLY A 1 99 ? 20.643 -0.055 -21.622 1.00 95.44 99 GLY A CA 1
ATOM 801 C C . GLY A 1 99 ? 20.520 -1.055 -20.466 1.00 95.44 99 GLY A C 1
ATOM 802 O O . GLY A 1 99 ? 20.852 -0.730 -19.325 1.00 95.44 99 GLY A O 1
ATOM 803 N N . THR A 1 100 ? 20.080 -2.285 -20.744 1.00 94.31 100 THR A N 1
ATOM 804 C CA . THR A 1 100 ? 19.997 -3.371 -19.752 1.00 94.31 100 THR A CA 1
ATOM 805 C C . THR A 1 100 ? 21.370 -3.865 -19.314 1.00 94.31 100 THR A C 1
ATOM 807 O O . THR A 1 100 ? 21.575 -4.062 -18.114 1.00 94.31 100 THR A O 1
ATOM 810 N N . VAL A 1 101 ? 22.314 -4.002 -20.246 1.00 95.62 101 VAL A N 1
ATOM 811 C CA . VAL A 1 101 ? 23.704 -4.374 -19.940 1.00 95.62 101 VAL A CA 1
ATOM 812 C C . VAL A 1 101 ? 24.364 -3.296 -19.075 1.00 95.62 101 VAL A C 1
ATOM 814 O O . VAL A 1 101 ? 24.804 -3.592 -17.962 1.00 95.62 101 VAL A O 1
ATOM 817 N N . LEU A 1 102 ? 24.309 -2.032 -19.511 1.00 95.31 102 LEU A N 1
ATOM 818 C CA . LEU A 1 102 ? 24.878 -0.891 -18.779 1.00 95.31 102 LEU A CA 1
ATOM 819 C C . LEU A 1 102 ? 24.281 -0.747 -17.373 1.00 95.31 102 LEU A C 1
ATOM 821 O O . LEU A 1 102 ? 24.990 -0.500 -16.394 1.00 95.31 102 LEU A O 1
ATOM 825 N N . TYR A 1 103 ? 22.965 -0.935 -17.244 1.00 95.06 103 TYR A N 1
ATOM 826 C CA . TYR A 1 103 ? 22.300 -0.928 -15.946 1.00 95.06 103 TYR A CA 1
ATOM 827 C C . TYR A 1 103 ? 22.778 -2.063 -15.042 1.00 95.06 103 TYR A C 1
ATOM 829 O O . TYR A 1 103 ? 22.965 -1.838 -13.847 1.00 95.06 103 TYR A O 1
ATOM 837 N N . GLY A 1 104 ? 22.965 -3.269 -15.583 1.00 93.50 104 GLY A N 1
ATOM 838 C CA . GLY A 1 104 ? 23.459 -4.419 -14.829 1.00 93.50 104 GLY A CA 1
ATOM 839 C C . GLY A 1 104 ? 24.820 -4.138 -14.195 1.00 93.50 104 GLY A C 1
ATOM 840 O O . GLY A 1 104 ? 24.991 -4.336 -12.991 1.00 93.50 104 GLY A O 1
ATOM 841 N N . GLU A 1 105 ? 25.750 -3.589 -14.975 1.00 95.12 105 GLU A N 1
ATOM 842 C CA . GLU A 1 105 ? 27.083 -3.200 -14.506 1.00 95.12 105 GLU A CA 1
ATOM 843 C C . GLU A 1 105 ? 27.030 -2.079 -13.463 1.00 95.12 105 GLU A C 1
ATOM 845 O O . GLU A 1 105 ? 27.620 -2.197 -12.385 1.00 95.12 105 GLU A O 1
ATOM 850 N N . ALA A 1 106 ? 26.278 -1.008 -13.739 1.00 94.62 106 ALA A N 1
ATOM 851 C CA . ALA A 1 106 ? 26.118 0.109 -12.811 1.00 94.62 106 ALA A CA 1
ATOM 852 C C . ALA A 1 106 ? 25.447 -0.326 -11.498 1.00 94.62 106 ALA A C 1
ATOM 854 O O . ALA A 1 106 ? 25.833 0.114 -10.416 1.00 94.62 106 ALA A O 1
ATOM 855 N N . HIS A 1 107 ? 24.449 -1.210 -11.571 1.00 93.44 107 HIS A N 1
ATOM 856 C CA . HIS A 1 107 ? 23.743 -1.727 -10.402 1.00 93.44 107 HIS A CA 1
ATOM 857 C C . HIS A 1 107 ? 24.613 -2.685 -9.584 1.00 93.44 107 HIS A C 1
ATOM 859 O O . HIS A 1 107 ? 24.525 -2.674 -8.355 1.00 93.44 107 HIS A O 1
ATOM 865 N N . LYS A 1 108 ? 25.466 -3.486 -10.236 1.00 93.94 108 LYS A N 1
ATOM 866 C CA . LYS A 1 108 ? 26.459 -4.327 -9.559 1.00 93.94 108 LYS A CA 1
ATOM 867 C C . LYS A 1 108 ? 27.448 -3.464 -8.770 1.00 93.94 108 LYS A C 1
ATOM 869 O O . LYS A 1 108 ? 27.519 -3.616 -7.554 1.00 93.94 108 LYS A O 1
ATOM 874 N N . LYS A 1 109 ? 28.076 -2.479 -9.425 1.00 94.25 109 LYS A N 1
ATOM 875 C CA . LYS A 1 109 ? 28.986 -1.510 -8.781 1.00 94.25 109 LYS A CA 1
ATOM 876 C C . LYS A 1 109 ? 28.313 -0.769 -7.625 1.00 94.25 109 LYS A C 1
ATOM 878 O O . LYS A 1 109 ? 28.888 -0.621 -6.553 1.00 94.25 109 LYS A O 1
ATOM 883 N N . TYR A 1 110 ? 27.063 -0.344 -7.818 1.00 93.31 110 TYR A N 1
ATOM 884 C CA . TYR A 1 110 ? 26.268 0.279 -6.762 1.00 93.31 110 TYR A CA 1
ATOM 885 C C . TYR A 1 110 ? 26.148 -0.620 -5.529 1.00 93.31 110 TYR A C 1
ATOM 887 O O . TYR A 1 110 ? 26.370 -0.151 -4.421 1.00 93.31 110 TYR A O 1
ATOM 895 N N . TYR A 1 111 ? 25.804 -1.899 -5.706 1.00 90.44 111 TYR A N 1
ATOM 896 C CA . TYR A 1 111 ? 25.612 -2.825 -4.588 1.00 90.44 111 TYR A CA 1
ATOM 897 C C . TYR A 1 111 ? 26.926 -3.216 -3.898 1.00 90.44 111 TYR A C 1
ATOM 899 O O . TYR A 1 111 ? 26.926 -3.424 -2.686 1.00 90.44 111 TYR A O 1
ATOM 907 N N . GLU A 1 112 ? 28.022 -3.320 -4.653 1.00 92.75 112 GLU A N 1
ATOM 908 C CA . GLU A 1 112 ? 29.367 -3.603 -4.134 1.00 92.75 112 GLU A CA 1
ATOM 909 C C . GLU A 1 112 ? 29.894 -2.451 -3.268 1.00 92.75 112 GLU A C 1
ATOM 911 O O . GLU A 1 112 ? 30.451 -2.704 -2.204 1.00 92.75 112 GLU A O 1
ATOM 916 N N . ASN A 1 113 ? 29.615 -1.202 -3.655 1.00 92.31 113 ASN A N 1
ATOM 917 C CA . ASN A 1 113 ? 30.035 -0.002 -2.923 1.00 92.31 113 ASN A CA 1
ATOM 918 C C . ASN A 1 113 ? 29.197 0.309 -1.666 1.00 92.31 113 ASN A C 1
ATOM 920 O O . ASN A 1 113 ? 29.509 1.258 -0.947 1.00 92.31 113 ASN A O 1
ATOM 924 N N . LEU A 1 114 ? 28.119 -0.437 -1.395 1.00 91.81 114 LEU A N 1
ATOM 925 C CA . LEU A 1 114 ? 27.330 -0.264 -0.169 1.00 91.81 114 LEU A CA 1
ATOM 926 C C . LEU A 1 114 ? 27.992 -0.972 1.016 1.00 91.81 114 LEU A C 1
ATOM 928 O O . LEU A 1 114 ? 28.416 -2.124 0.905 1.00 91.81 114 LEU A O 1
ATOM 932 N N . SER A 1 115 ? 27.968 -0.332 2.186 1.00 92.88 115 SER A N 1
ATOM 933 C CA . SER A 1 115 ? 28.365 -0.979 3.437 1.00 92.88 115 SER A CA 1
ATOM 934 C C . SER A 1 115 ? 27.375 -2.080 3.838 1.00 92.88 115 SER A C 1
ATOM 936 O O . SER A 1 115 ? 26.198 -2.061 3.463 1.00 92.88 115 SER A O 1
ATOM 938 N N . GLU A 1 116 ? 27.819 -3.038 4.653 1.00 91.06 116 GLU A N 1
ATOM 939 C CA . GLU A 1 116 ? 26.938 -4.098 5.166 1.00 91.06 116 GLU A CA 1
ATOM 940 C C . GLU A 1 116 ? 25.774 -3.544 6.004 1.00 91.06 116 GLU A C 1
ATOM 942 O O . GLU A 1 116 ? 24.659 -4.061 5.940 1.00 91.06 116 GLU A O 1
ATOM 947 N N . GLU A 1 117 ? 25.984 -2.444 6.734 1.00 89.62 117 GLU A N 1
ATOM 948 C CA . GLU A 1 117 ? 24.909 -1.746 7.448 1.00 89.62 117 GLU A CA 1
ATOM 949 C C . GLU A 1 117 ? 23.874 -1.165 6.474 1.00 89.62 117 GLU A C 1
ATOM 951 O O . GLU A 1 117 ? 22.676 -1.402 6.632 1.00 89.62 117 GLU A O 1
ATOM 956 N N . GLN A 1 118 ? 24.323 -0.498 5.405 1.00 89.81 118 GLN A N 1
ATOM 957 C CA . GLN A 1 118 ? 23.435 0.036 4.368 1.00 89.81 118 GLN A CA 1
ATOM 958 C C . GLN A 1 118 ? 22.669 -1.077 3.636 1.00 89.81 118 GLN A C 1
ATOM 960 O O . GLN A 1 118 ? 21.489 -0.911 3.316 1.00 89.81 118 GLN A O 1
ATOM 965 N N . LYS A 1 119 ? 23.305 -2.231 3.385 1.00 90.69 119 LYS A N 1
ATOM 966 C CA . LYS A 1 119 ? 22.652 -3.409 2.789 1.00 90.69 119 LYS A CA 1
ATOM 967 C C . LYS A 1 119 ? 21.571 -3.982 3.707 1.00 90.69 119 LYS A C 1
ATOM 969 O O . LYS A 1 119 ? 20.479 -4.287 3.217 1.00 90.69 119 LYS A O 1
ATOM 974 N N . ARG A 1 120 ? 21.846 -4.102 5.013 1.00 88.75 120 ARG A N 1
ATOM 975 C CA . ARG A 1 120 ? 20.869 -4.552 6.022 1.00 88.75 120 ARG A CA 1
ATOM 976 C C . ARG A 1 120 ? 19.668 -3.618 6.090 1.00 88.75 120 ARG A C 1
ATOM 978 O O . ARG A 1 120 ? 18.534 -4.080 5.986 1.00 88.75 120 ARG A O 1
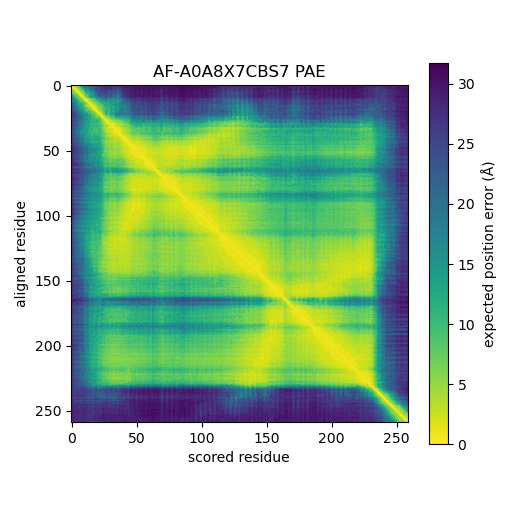ATOM 985 N N . GLU A 1 121 ? 19.908 -2.314 6.156 1.00 87.12 121 GLU A N 1
ATOM 986 C CA . GLU A 1 121 ? 18.829 -1.330 6.213 1.00 87.12 121 GLU A CA 1
ATOM 987 C C . GLU A 1 121 ? 17.996 -1.329 4.920 1.00 87.12 121 GLU A C 1
ATOM 989 O O . GLU A 1 121 ? 16.765 -1.360 4.946 1.00 87.12 121 GLU A O 1
ATOM 994 N N . LEU A 1 122 ? 18.646 -1.434 3.754 1.00 87.12 122 LEU A N 1
ATOM 995 C CA . LEU A 1 122 ? 17.945 -1.578 2.478 1.00 87.12 122 LEU A CA 1
ATOM 996 C C . LEU A 1 122 ? 17.077 -2.849 2.428 1.00 87.12 122 LEU A C 1
ATOM 998 O O . LEU A 1 122 ? 16.003 -2.832 1.812 1.00 87.12 122 LEU A O 1
ATOM 1002 N N . ALA A 1 123 ? 17.526 -3.950 3.036 1.00 89.00 123 ALA A N 1
ATOM 1003 C CA . ALA A 1 123 ? 16.749 -5.181 3.151 1.00 89.00 123 ALA A CA 1
ATOM 1004 C C . ALA A 1 123 ? 15.534 -4.995 4.075 1.00 89.00 123 ALA A C 1
ATOM 1006 O O . ALA A 1 123 ? 14.422 -5.350 3.672 1.00 89.00 123 ALA A O 1
ATOM 1007 N N . LYS A 1 124 ? 15.717 -4.358 5.237 1.00 85.88 124 LYS A N 1
ATOM 1008 C CA . LYS A 1 124 ? 14.644 -4.013 6.180 1.00 85.88 124 LYS A CA 1
ATOM 1009 C C . LYS A 1 124 ? 13.566 -3.152 5.519 1.00 85.88 124 LYS A C 1
ATOM 1011 O O . LYS A 1 124 ? 12.409 -3.565 5.448 1.00 85.88 124 LYS A O 1
ATOM 1016 N N . MET A 1 125 ? 13.953 -2.054 4.869 1.00 84.44 125 MET A N 1
ATOM 1017 C CA . MET A 1 125 ? 13.027 -1.191 4.122 1.00 84.44 125 MET A CA 1
ATOM 1018 C C . MET A 1 125 ? 12.273 -1.943 3.011 1.00 84.44 125 MET A C 1
ATOM 1020 O O . MET A 1 125 ? 11.096 -1.687 2.742 1.00 84.44 125 MET A O 1
ATOM 1024 N N . LYS A 1 126 ? 12.941 -2.871 2.303 1.00 85.50 126 LYS A N 1
ATOM 1025 C CA . LYS A 1 126 ? 12.291 -3.706 1.274 1.00 85.50 126 LYS A CA 1
ATOM 1026 C C . LYS A 1 126 ? 11.235 -4.626 1.894 1.00 85.50 126 LYS A C 1
ATOM 1028 O O . LYS A 1 126 ? 10.182 -4.810 1.277 1.00 85.50 126 LYS A O 1
ATOM 1033 N N . MET A 1 127 ? 11.502 -5.187 3.072 1.00 82.81 127 MET A N 1
ATOM 1034 C CA . MET A 1 127 ? 10.563 -6.033 3.812 1.00 82.81 127 MET A CA 1
ATOM 1035 C C . MET A 1 127 ? 9.372 -5.230 4.340 1.00 82.81 127 MET A C 1
ATOM 1037 O O . MET A 1 127 ? 8.237 -5.577 4.016 1.00 82.81 127 MET A O 1
ATOM 1041 N N . GLU A 1 128 ? 9.605 -4.098 5.004 1.00 81.81 128 GLU A N 1
ATOM 1042 C CA . GLU A 1 128 ? 8.551 -3.190 5.487 1.00 81.81 128 GLU A CA 1
ATOM 1043 C C . GLU A 1 128 ? 7.623 -2.725 4.358 1.00 81.81 128 GLU A C 1
ATOM 1045 O O . GLU A 1 128 ? 6.396 -2.710 4.494 1.00 81.81 128 GLU A O 1
ATOM 1050 N N . LYS A 1 129 ? 8.186 -2.396 3.188 1.00 78.94 129 LYS A N 1
ATOM 1051 C CA . LYS A 1 129 ? 7.402 -2.011 2.007 1.00 78.94 129 LYS A CA 1
ATOM 1052 C C . LYS A 1 129 ? 6.555 -3.164 1.468 1.00 78.94 129 LYS A C 1
ATOM 1054 O O . LYS A 1 129 ? 5.416 -2.943 1.044 1.00 78.94 129 LYS A O 1
ATOM 1059 N N . ARG A 1 130 ? 7.100 -4.387 1.427 1.00 80.69 130 ARG A N 1
ATOM 1060 C CA . ARG A 1 130 ? 6.349 -5.591 1.027 1.00 80.69 130 ARG A CA 1
ATOM 1061 C C . ARG A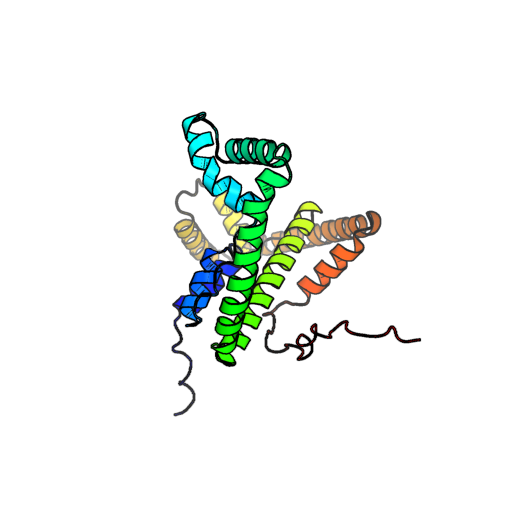 1 130 ? 5.209 -5.852 2.000 1.00 80.69 130 ARG A C 1
ATOM 1063 O O . ARG A 1 130 ? 4.088 -6.094 1.555 1.00 80.69 130 ARG A O 1
ATOM 1070 N N . GLU A 1 131 ? 5.473 -5.742 3.293 1.00 81.75 131 GLU A N 1
ATOM 1071 C CA . GLU A 1 131 ? 4.461 -5.976 4.307 1.00 81.75 131 GLU A CA 1
ATOM 1072 C C . GLU A 1 131 ? 3.375 -4.898 4.304 1.00 81.75 131 GLU A C 1
ATOM 1074 O O . GLU A 1 131 ? 2.193 -5.224 4.284 1.00 81.75 131 GLU A O 1
ATOM 1079 N N . SER A 1 132 ? 3.745 -3.624 4.186 1.00 78.56 132 SER A N 1
ATOM 1080 C CA . SER A 1 132 ? 2.783 -2.522 4.066 1.00 78.56 132 SER A CA 1
ATOM 1081 C C . SER A 1 132 ? 1.824 -2.739 2.888 1.00 78.56 132 SER A C 1
ATOM 1083 O O . SER A 1 132 ? 0.622 -2.507 2.999 1.00 78.56 132 SER A O 1
ATOM 1085 N N . ARG A 1 133 ? 2.330 -3.254 1.756 1.00 80.50 133 ARG A N 1
ATOM 1086 C CA . ARG A 1 133 ? 1.501 -3.635 0.599 1.00 80.50 133 ARG A CA 1
ATOM 1087 C C . ARG A 1 133 ? 0.615 -4.849 0.886 1.00 80.50 133 ARG A C 1
ATOM 1089 O O . ARG A 1 133 ? -0.543 -4.838 0.471 1.00 80.50 133 ARG A O 1
ATOM 1096 N N . ARG A 1 134 ? 1.136 -5.879 1.567 1.00 84.69 134 ARG A N 1
ATOM 1097 C CA . ARG A 1 134 ? 0.355 -7.049 2.019 1.00 84.69 134 ARG A CA 1
ATOM 1098 C C . ARG A 1 134 ? -0.807 -6.591 2.895 1.00 84.69 134 ARG A C 1
ATOM 1100 O O . ARG A 1 134 ? -1.950 -6.931 2.614 1.00 84.69 134 ARG A O 1
ATOM 1107 N N . LEU A 1 135 ? -0.516 -5.759 3.892 1.00 80.44 135 LEU A N 1
ATOM 1108 C CA . LEU A 1 135 ? -1.494 -5.257 4.843 1.00 80.44 135 LEU A CA 1
ATOM 1109 C C . LEU A 1 135 ? -2.531 -4.347 4.182 1.00 80.44 135 LEU A C 1
ATOM 1111 O O . LEU A 1 135 ? -3.713 -4.444 4.492 1.00 80.44 135 LEU A O 1
ATOM 1115 N N . PHE A 1 136 ? -2.118 -3.492 3.246 1.00 81.00 136 PHE A N 1
ATOM 1116 C CA . PHE A 1 136 ? -3.050 -2.672 2.475 1.00 81.00 136 PHE A CA 1
ATOM 1117 C C . PHE A 1 136 ? -4.039 -3.534 1.679 1.00 81.00 136 PHE A C 1
ATOM 1119 O O . PHE A 1 136 ? -5.245 -3.302 1.749 1.00 81.00 136 PHE A O 1
ATOM 1126 N N . LYS A 1 137 ? -3.545 -4.561 0.969 1.00 87.00 137 LYS A N 1
ATOM 1127 C CA . LYS A 1 137 ? -4.397 -5.503 0.227 1.00 87.00 137 LYS A CA 1
ATOM 1128 C C . LYS A 1 137 ? -5.344 -6.265 1.154 1.00 87.00 137 LYS A C 1
ATOM 1130 O O . LYS A 1 137 ? -6.528 -6.341 0.850 1.00 87.00 137 LYS A O 1
ATOM 1135 N N . LEU A 1 138 ? -4.844 -6.756 2.289 1.00 85.62 138 LEU A N 1
ATOM 1136 C CA . LEU A 1 138 ? -5.651 -7.444 3.297 1.00 85.62 138 LEU A CA 1
ATOM 1137 C C . LEU A 1 138 ? -6.762 -6.534 3.838 1.00 85.62 138 LEU A C 1
ATOM 1139 O O . LEU A 1 138 ? -7.932 -6.891 3.786 1.00 85.62 138 LEU A O 1
ATOM 1143 N N . LYS A 1 139 ? -6.426 -5.317 4.283 1.00 84.19 139 LYS A N 1
ATOM 1144 C CA . LYS A 1 139 ? -7.408 -4.337 4.782 1.00 84.19 139 LYS A CA 1
ATOM 1145 C C . LYS A 1 139 ? -8.455 -3.968 3.730 1.00 84.19 139 LYS A C 1
ATOM 1147 O O . LYS A 1 139 ? -9.615 -3.762 4.083 1.00 84.19 139 LYS A O 1
ATOM 1152 N N . LYS A 1 140 ? -8.054 -3.861 2.459 1.00 86.88 140 LYS A N 1
ATOM 1153 C CA . LYS A 1 140 ? -8.973 -3.609 1.344 1.00 86.88 140 LYS A CA 1
ATOM 1154 C C . LYS A 1 140 ? -9.933 -4.787 1.151 1.00 86.88 140 LYS A C 1
ATOM 1156 O O . LYS A 1 140 ? -11.136 -4.562 1.191 1.00 86.88 140 LYS A O 1
ATOM 1161 N N . ALA A 1 141 ? -9.416 -6.012 1.061 1.00 89.31 141 ALA A N 1
ATOM 1162 C CA . ALA A 1 141 ? -10.228 -7.221 0.918 1.00 89.31 141 ALA A CA 1
ATOM 1163 C C . ALA A 1 141 ? -11.207 -7.409 2.092 1.00 89.31 141 ALA A C 1
ATOM 1165 O O . ALA A 1 141 ? -12.381 -7.695 1.885 1.00 89.31 141 ALA A O 1
ATOM 1166 N N . LEU A 1 142 ? -10.764 -7.156 3.329 1.00 87.81 142 LEU A N 1
ATOM 1167 C CA . LEU A 1 142 ? -11.637 -7.199 4.507 1.00 87.81 142 LEU A CA 1
ATOM 1168 C C . LEU A 1 142 ? -12.759 -6.156 4.424 1.00 87.81 142 LEU A C 1
ATOM 1170 O O . LEU A 1 142 ? -13.910 -6.460 4.728 1.00 87.81 142 LEU A O 1
ATOM 1174 N N . ARG A 1 143 ? -12.459 -4.937 3.962 1.00 86.88 143 ARG A N 1
ATOM 1175 C CA . ARG A 1 143 ? -13.481 -3.901 3.758 1.00 86.88 143 ARG A CA 1
ATOM 1176 C C . ARG A 1 143 ? -14.491 -4.299 2.682 1.00 86.88 143 ARG A C 1
ATOM 1178 O O . ARG A 1 143 ? -15.682 -4.106 2.889 1.00 86.88 143 ARG A O 1
ATOM 1185 N N . GLU A 1 144 ? -14.018 -4.853 1.569 1.00 89.81 144 GLU A N 1
ATOM 1186 C CA . GLU A 1 144 ? -14.859 -5.331 0.461 1.00 89.81 144 GLU A CA 1
ATOM 1187 C C . GLU A 1 144 ? -15.733 -6.522 0.878 1.00 89.81 144 GLU A C 1
ATOM 1189 O O . GLU A 1 144 ? -16.872 -6.622 0.436 1.00 89.81 144 GLU A O 1
ATOM 1194 N N . SER A 1 145 ? -15.267 -7.359 1.812 1.00 88.31 145 SER A N 1
ATOM 1195 C CA . SER A 1 145 ? -16.065 -8.447 2.399 1.00 88.31 145 SER A CA 1
ATOM 1196 C C . SER A 1 145 ? -17.172 -7.981 3.359 1.00 88.31 145 SER A C 1
ATOM 1198 O O . SER A 1 145 ? -17.925 -8.802 3.879 1.00 88.31 145 SER A O 1
ATOM 1200 N N . GLY A 1 146 ? -17.264 -6.675 3.636 1.00 89.44 146 GLY A N 1
ATOM 1201 C CA . GLY A 1 146 ? -18.275 -6.120 4.534 1.00 89.44 146 GLY A CA 1
ATOM 1202 C C . GLY A 1 146 ? -18.052 -6.456 6.009 1.00 89.44 146 GLY A C 1
ATOM 1203 O O . GLY A 1 146 ? -19.026 -6.581 6.747 1.00 89.44 146 GLY A O 1
ATOM 1204 N N . ILE A 1 147 ? -16.793 -6.611 6.443 1.00 87.81 147 ILE A N 1
ATOM 1205 C CA . ILE A 1 147 ? -16.469 -6.877 7.852 1.00 87.81 147 ILE A CA 1
ATOM 1206 C C . ILE A 1 147 ? -17.135 -5.837 8.781 1.00 87.81 147 ILE A C 1
ATOM 1208 O O . ILE A 1 147 ? -16.991 -4.627 8.548 1.00 87.81 147 ILE A O 1
ATOM 1212 N N . PRO A 1 148 ? -17.846 -6.265 9.844 1.00 88.44 148 PRO A N 1
ATOM 1213 C CA . PRO A 1 148 ? -18.431 -5.345 10.812 1.00 88.44 148 PRO A CA 1
ATOM 1214 C C . PRO A 1 148 ? -17.373 -4.441 11.451 1.00 88.44 148 PRO A C 1
ATOM 1216 O O . PRO A 1 148 ? -16.268 -4.874 11.788 1.00 88.44 148 PRO A O 1
ATOM 1219 N N . LYS A 1 149 ? -17.703 -3.158 11.626 1.00 84.50 149 LYS A N 1
ATOM 1220 C CA . LYS A 1 149 ? -16.810 -2.190 12.278 1.00 84.50 149 LYS A CA 1
ATOM 1221 C C . LYS A 1 149 ? -16.863 -2.374 13.791 1.00 84.50 149 LYS A C 1
ATOM 1223 O O . LYS A 1 149 ? -17.941 -2.519 14.354 1.00 84.50 149 LYS A O 1
ATOM 1228 N N . HIS A 1 150 ? -15.702 -2.308 14.433 1.00 82.62 150 HIS A N 1
ATOM 1229 C CA . HIS A 1 150 ? -15.604 -2.392 15.887 1.00 82.62 150 HIS A CA 1
ATOM 1230 C C . HIS A 1 150 ? -16.352 -1.222 16.560 1.00 82.62 150 HIS A C 1
ATOM 1232 O O . HIS A 1 150 ? -16.277 -0.097 16.046 1.00 82.62 150 HIS A O 1
ATOM 1238 N N . PRO A 1 151 ? -17.034 -1.446 17.699 1.00 86.94 151 PRO A N 1
ATOM 1239 C CA . PRO A 1 151 ? -17.716 -0.391 18.441 1.00 86.94 151 PRO A CA 1
ATOM 1240 C C . PRO A 1 151 ? -16.737 0.692 18.904 1.00 86.94 151 PRO A C 1
ATOM 1242 O O . PRO A 1 151 ? -15.565 0.423 19.203 1.00 86.94 151 PRO A O 1
ATOM 1245 N N . LEU A 1 152 ? -17.238 1.927 18.953 1.00 88.06 152 LEU A N 1
ATOM 1246 C CA . LEU A 1 152 ? -16.509 3.076 19.482 1.00 88.06 152 LEU A CA 1
ATOM 1247 C C . LEU A 1 152 ? -16.396 2.975 21.010 1.00 88.06 152 LEU A C 1
ATOM 1249 O O . LEU A 1 152 ? -17.233 2.370 21.669 1.00 88.06 152 LEU A O 1
ATOM 1253 N N . LYS A 1 153 ? -15.355 3.592 21.574 1.00 91.50 153 LYS A N 1
ATOM 1254 C CA . LYS A 1 153 ? -15.188 3.721 23.032 1.00 91.50 153 LYS A CA 1
ATOM 1255 C C . LYS A 1 153 ? -16.094 4.828 23.591 1.00 91.50 153 LYS A C 1
ATOM 1257 O O . LYS A 1 153 ? -16.503 5.705 22.832 1.00 91.50 153 LYS A O 1
ATOM 1262 N N . ALA A 1 154 ? -16.318 4.841 24.907 1.00 92.44 154 ALA A N 1
ATOM 1263 C CA . ALA A 1 154 ? -17.276 5.733 25.576 1.00 92.44 154 ALA A CA 1
ATOM 1264 C C . ALA A 1 154 ? -17.048 7.216 25.246 1.00 92.44 154 ALA A C 1
ATOM 1266 O O . ALA A 1 154 ? -17.937 7.878 24.717 1.00 92.44 154 ALA A O 1
ATOM 1267 N N . TYR A 1 155 ? -15.812 7.701 25.405 1.00 91.44 155 TYR A N 1
ATOM 1268 C CA . TYR A 1 155 ? -15.446 9.070 25.024 1.00 91.44 155 TYR A CA 1
ATOM 1269 C C . TYR A 1 155 ? -15.699 9.376 23.536 1.00 91.44 155 TYR A C 1
ATOM 1271 O O . TYR A 1 155 ? -16.174 10.450 23.187 1.00 91.44 155 TYR A O 1
ATOM 1279 N N . ALA A 1 156 ? -15.426 8.433 22.630 1.00 91.00 156 ALA A N 1
ATOM 1280 C CA . ALA A 1 156 ? -15.656 8.646 21.201 1.00 91.00 156 ALA A CA 1
ATOM 1281 C C . ALA A 1 156 ? -17.155 8.677 20.849 1.00 91.00 156 ALA A C 1
ATOM 1283 O O . ALA A 1 156 ? -17.547 9.391 19.926 1.00 91.00 156 ALA A O 1
ATOM 1284 N N . LEU A 1 157 ? -17.997 7.936 21.579 1.00 92.06 157 LEU A N 1
ATOM 1285 C CA . LEU A 1 157 ? -19.453 8.060 21.479 1.00 92.06 157 LEU A CA 1
ATOM 1286 C C . LEU A 1 157 ? -19.936 9.423 21.980 1.00 92.06 157 LEU A C 1
ATOM 1288 O O . LEU A 1 157 ? -20.791 10.015 21.327 1.00 92.06 157 LEU A O 1
ATOM 1292 N N . PHE A 1 158 ? -19.350 9.939 23.062 1.00 92.19 158 PHE A N 1
ATOM 1293 C CA . PHE A 1 158 ? -19.630 11.284 23.565 1.00 92.19 158 PHE A CA 1
ATOM 1294 C C . PHE A 1 158 ? -19.247 12.374 22.556 1.00 92.19 158 PHE A C 1
ATOM 1296 O O . PHE A 1 158 ? -20.070 13.213 22.197 1.00 92.19 158 PHE A O 1
ATOM 1303 N N . VAL A 1 159 ? -18.038 12.315 21.992 1.00 91.88 159 VAL A N 1
ATOM 1304 C CA . VAL A 1 159 ? -17.625 13.243 20.924 1.00 91.88 159 VAL A CA 1
ATOM 1305 C C . VAL A 1 159 ? -18.579 13.143 19.728 1.00 91.88 159 VAL A C 1
ATOM 1307 O O . VAL A 1 159 ? -18.962 14.156 19.149 1.00 91.88 159 VAL A O 1
ATOM 1310 N N . LYS A 1 160 ? -19.023 11.930 19.369 1.00 91.19 160 LYS A N 1
ATOM 1311 C CA . LYS A 1 160 ? -20.010 11.718 18.301 1.00 91.19 160 LYS A CA 1
ATOM 1312 C C . LYS A 1 160 ? -21.383 12.307 18.646 1.00 91.19 160 LYS A C 1
ATOM 1314 O O . LYS A 1 160 ? -22.059 12.759 17.727 1.00 91.19 160 LYS A O 1
ATOM 1319 N N . SER A 1 161 ? -21.824 12.287 19.906 1.00 90.75 161 SER A N 1
ATOM 1320 C CA . SER A 1 161 ? -23.089 12.921 20.302 1.00 90.75 161 SER A CA 1
ATOM 1321 C C . SER A 1 161 ? -22.998 14.443 20.283 1.00 90.75 161 SER A C 1
ATOM 1323 O O . SER A 1 161 ? -23.907 15.072 19.753 1.00 90.75 161 SER A O 1
ATOM 1325 N N . GLU A 1 162 ? -21.886 15.018 20.747 1.00 88.50 162 GLU A N 1
ATOM 1326 C CA . GLU A 1 162 ? -21.637 16.469 20.697 1.00 88.50 162 GLU A CA 1
ATOM 1327 C C . GLU A 1 162 ? -21.474 16.980 19.256 1.00 88.50 162 GLU A C 1
ATOM 1329 O O . GLU A 1 162 ? -21.834 18.109 18.940 1.00 88.50 162 GLU A O 1
ATOM 1334 N N . ALA A 1 163 ? -20.949 16.144 18.356 1.00 88.19 163 ALA A N 1
ATOM 1335 C CA . ALA A 1 163 ? -20.752 16.504 16.954 1.00 88.19 163 ALA A CA 1
ATOM 1336 C C . ALA A 1 163 ? -22.056 16.539 16.144 1.00 88.19 163 ALA A C 1
ATOM 1338 O O . ALA A 1 163 ? -22.112 17.198 15.111 1.00 88.19 163 ALA A O 1
ATOM 1339 N N . LYS A 1 164 ? -23.112 15.836 16.578 1.00 80.06 164 LYS A N 1
ATOM 1340 C CA . LYS A 1 164 ? -24.399 15.808 15.857 1.00 80.06 164 LYS A CA 1
ATOM 1341 C C . LYS A 1 164 ? -25.122 17.155 15.872 1.00 80.06 164 LYS A C 1
ATOM 1343 O O . LYS A 1 164 ? -25.960 17.385 15.009 1.00 80.06 164 LYS A O 1
ATOM 1348 N N . SER A 1 165 ? -24.834 18.003 16.855 1.00 68.00 165 SER A N 1
ATOM 1349 C CA . SER A 1 165 ? -25.534 19.268 17.084 1.00 68.00 165 SER A CA 1
ATOM 1350 C C . SER A 1 165 ? -24.798 20.495 16.535 1.00 68.00 165 SER A C 1
ATOM 1352 O O . SER A 1 165 ? -25.335 21.597 16.634 1.00 68.00 165 SER A O 1
ATOM 1354 N N . LYS A 1 166 ? -23.594 20.344 15.957 1.00 75.31 166 LYS A N 1
ATOM 1355 C CA . LYS A 1 166 ? -22.744 21.471 15.534 1.00 75.31 166 LYS A CA 1
ATOM 1356 C C . LYS A 1 166 ? -22.141 21.265 14.139 1.00 75.31 166 LYS A C 1
ATOM 1358 O O . LYS A 1 166 ? -21.660 20.183 13.818 1.00 75.31 166 LYS A O 1
ATOM 1363 N N . ASP A 1 167 ? -22.080 22.340 13.351 1.00 79.38 167 ASP A N 1
ATOM 1364 C CA . ASP A 1 167 ? -21.217 22.416 12.167 1.00 79.38 167 ASP A CA 1
ATOM 1365 C C . ASP A 1 167 ? -19.764 22.654 12.616 1.00 79.38 167 ASP A C 1
ATOM 1367 O O . ASP A 1 167 ? -19.416 23.717 13.139 1.00 79.38 167 ASP A O 1
ATOM 1371 N N . ILE A 1 168 ? -18.914 21.632 12.491 1.00 80.88 168 ILE A N 1
ATOM 1372 C CA . ILE A 1 168 ? -17.546 21.656 13.025 1.00 80.88 168 ILE A CA 1
ATOM 1373 C C . ILE A 1 168 ? -16.595 22.231 11.972 1.00 80.88 168 ILE A C 1
ATOM 1375 O O . ILE A 1 168 ? -16.007 21.504 11.174 1.00 80.88 168 ILE A O 1
ATOM 1379 N N . LYS A 1 169 ? -16.393 23.550 12.012 1.00 81.06 169 LYS A N 1
ATOM 1380 C CA . LYS A 1 169 ? -15.422 24.249 11.146 1.00 81.06 169 LYS A CA 1
ATOM 1381 C C . LYS A 1 169 ? -13.970 24.046 11.588 1.00 81.06 169 LYS A C 1
ATOM 1383 O O . LYS A 1 169 ? -13.068 24.034 10.756 1.00 81.06 169 LYS A O 1
ATOM 1388 N N . GLN A 1 170 ? -13.750 23.867 12.893 1.00 87.94 170 GLN A N 1
ATOM 1389 C CA . GLN A 1 170 ? -12.433 23.664 13.504 1.00 87.94 170 GLN A CA 1
ATOM 1390 C C . GLN A 1 170 ? -12.412 22.378 14.352 1.00 87.94 170 GLN A C 1
ATOM 1392 O O . GLN A 1 170 ? -12.740 22.399 15.541 1.00 87.94 170 GLN A O 1
ATOM 1397 N N . PRO A 1 171 ? -12.054 21.225 13.751 1.00 86.75 171 PRO A N 1
ATOM 1398 C CA . PRO A 1 171 ? -12.107 19.934 14.439 1.00 86.75 171 PRO A CA 1
ATOM 1399 C C . PRO A 1 171 ? -11.147 19.803 15.624 1.00 86.75 171 PRO A C 1
ATOM 1401 O O . PRO A 1 171 ? -11.465 19.105 16.583 1.00 86.75 171 PRO A O 1
ATOM 1404 N N . ALA A 1 172 ? -9.974 20.443 15.577 1.00 88.88 172 ALA A N 1
ATOM 1405 C CA . ALA A 1 172 ? -8.977 20.327 16.641 1.00 88.88 172 ALA A CA 1
ATOM 1406 C C . ALA A 1 172 ? -9.442 21.027 17.928 1.00 88.88 172 ALA A C 1
ATOM 1408 O O . ALA A 1 172 ? -9.363 20.449 19.012 1.00 88.88 172 ALA A O 1
ATOM 1409 N N . GLU A 1 173 ? -9.977 22.237 17.797 1.00 90.06 173 GLU A N 1
ATOM 1410 C CA . GLU A 1 173 ? -10.541 23.039 18.882 1.00 90.06 173 GLU A CA 1
ATOM 1411 C C . GLU A 1 173 ? -11.786 22.364 19.465 1.00 90.06 173 GLU A C 1
ATOM 1413 O O . GLU A 1 173 ? -11.899 22.219 20.680 1.00 90.06 173 GLU A O 1
ATOM 1418 N N . PHE A 1 174 ? -12.661 21.834 18.606 1.00 89.88 174 PHE A N 1
ATOM 1419 C CA . PHE A 1 174 ? -13.835 21.075 19.035 1.00 89.88 174 PHE A CA 1
ATOM 1420 C C . PHE A 1 174 ? -13.473 19.834 19.869 1.00 89.88 174 PHE A C 1
ATOM 1422 O O . PHE A 1 174 ? -14.096 19.568 20.897 1.00 89.88 174 PHE A O 1
ATOM 1429 N N . ILE A 1 175 ? -12.449 19.073 19.463 1.00 90.50 175 ILE A N 1
ATOM 1430 C CA . ILE A 1 175 ? -11.998 17.897 20.225 1.00 90.50 175 ILE A CA 1
ATOM 1431 C C . ILE A 1 175 ? -11.424 18.312 21.587 1.00 90.50 175 ILE A C 1
ATOM 1433 O O . ILE A 1 175 ? -11.631 17.589 22.562 1.00 90.50 175 ILE A O 1
ATOM 1437 N N . LYS A 1 176 ? -10.734 19.458 21.678 1.00 93.12 176 LYS A N 1
ATOM 1438 C CA . LYS A 1 176 ? -10.245 19.995 22.960 1.00 93.12 176 LYS A CA 1
ATOM 1439 C C . LYS A 1 176 ? -11.406 20.369 23.888 1.00 93.12 176 LYS A C 1
ATOM 1441 O O . LYS A 1 176 ? -11.415 19.915 25.027 1.00 93.12 176 LYS A O 1
ATOM 1446 N N . GLU A 1 177 ? -12.415 21.085 23.382 1.00 91.12 177 GLU A N 1
ATOM 1447 C CA . GLU A 1 177 ? -13.638 21.418 24.137 1.00 91.12 177 GLU A CA 1
ATOM 1448 C C . GLU A 1 177 ? -14.338 20.143 24.641 1.00 91.12 177 GLU A C 1
ATOM 1450 O O . GLU A 1 177 ? -14.702 20.036 25.812 1.00 91.12 177 GLU A O 1
ATOM 1455 N N . CYS A 1 178 ? -14.478 19.127 23.781 1.00 91.69 178 CYS A N 1
ATOM 1456 C CA . CYS A 1 178 ? -15.067 17.845 24.172 1.00 91.69 178 CYS A CA 1
ATOM 1457 C C . CYS A 1 178 ? -14.243 17.120 25.245 1.00 91.69 178 CYS A C 1
ATOM 1459 O O . CYS A 1 178 ? -14.821 16.474 26.118 1.00 91.69 178 CYS A O 1
ATOM 1461 N N . ALA A 1 179 ? -12.912 17.211 25.202 1.00 93.56 179 ALA A N 1
ATOM 1462 C CA . ALA A 1 179 ? -12.048 16.586 26.200 1.00 93.56 179 ALA A CA 1
ATOM 1463 C C . ALA A 1 179 ? -12.235 17.225 27.585 1.00 93.56 179 ALA A C 1
ATOM 1465 O O . ALA A 1 179 ? -12.332 16.509 28.584 1.00 93.56 179 ALA A O 1
ATOM 1466 N N . GLU A 1 180 ? -12.336 18.555 27.646 1.00 93.94 180 GLU A N 1
ATOM 1467 C CA . GLU A 1 180 ? -12.604 19.296 28.884 1.00 93.94 180 GLU A CA 1
ATOM 1468 C C . GLU A 1 180 ? -13.995 18.978 29.438 1.00 93.94 180 GLU A C 1
ATOM 1470 O O . GLU A 1 180 ? -14.128 18.626 30.613 1.00 93.94 180 GLU A O 1
ATOM 1475 N N . LYS A 1 181 ? -15.021 18.996 28.577 1.00 92.19 181 LYS A N 1
ATOM 1476 C CA . LYS A 1 181 ? -16.385 18.598 28.953 1.00 92.19 181 LYS A CA 1
ATOM 1477 C C . LYS A 1 181 ? -16.442 17.172 29.485 1.00 92.19 181 LYS A C 1
ATOM 1479 O O . LYS A 1 181 ? -17.035 16.941 30.529 1.00 92.19 181 LYS A O 1
ATOM 1484 N N . TRP A 1 182 ? -15.793 16.222 28.811 1.00 93.50 182 TRP A N 1
ATOM 1485 C CA . TRP A 1 182 ? -15.751 14.827 29.251 1.00 93.50 182 TRP A CA 1
ATOM 1486 C C . TRP A 1 182 ? -15.069 14.665 30.610 1.00 93.50 182 TRP A C 1
ATOM 1488 O O . TRP A 1 182 ? -15.514 13.869 31.437 1.00 93.50 182 TRP A O 1
ATOM 1498 N N . LYS A 1 183 ? -13.997 15.425 30.870 1.00 94.12 183 LYS A N 1
ATOM 1499 C CA . LYS A 1 183 ? -13.305 15.401 32.163 1.00 94.12 183 LYS A CA 1
ATOM 1500 C C . LYS A 1 183 ? -14.234 15.851 33.292 1.00 94.12 183 LYS A C 1
ATOM 1502 O O . LYS A 1 183 ? -14.295 15.167 34.313 1.00 94.12 183 LYS A O 1
ATOM 1507 N N . ASN A 1 184 ? -14.985 16.926 33.059 1.00 93.44 184 ASN A N 1
ATOM 1508 C CA . ASN A 1 184 ? -15.903 17.532 34.027 1.00 93.44 184 ASN A CA 1
ATOM 1509 C C . ASN A 1 184 ? -17.284 16.853 34.092 1.00 93.44 184 ASN A C 1
ATOM 1511 O O . ASN A 1 184 ? -18.087 17.199 34.953 1.00 93.44 184 ASN A O 1
ATOM 1515 N N . LEU A 1 185 ? -17.564 15.895 33.204 1.00 92.12 185 LEU A N 1
ATOM 1516 C CA . LEU A 1 185 ? -18.831 15.170 33.160 1.00 92.12 185 LEU A CA 1
ATOM 1517 C C . LEU A 1 185 ? -19.019 14.309 34.419 1.00 92.12 185 LEU A C 1
ATOM 1519 O O . LEU A 1 185 ? -18.062 13.682 34.900 1.00 92.12 185 LEU A O 1
ATOM 1523 N N . SER A 1 186 ? -20.253 14.251 34.924 1.00 92.31 186 SER A N 1
ATOM 1524 C CA . SER A 1 186 ? -20.581 13.470 36.117 1.00 92.31 186 SER A CA 1
ATOM 1525 C C . SER A 1 186 ? -20.437 11.965 35.867 1.00 92.31 186 SER A C 1
ATOM 1527 O O . SER A 1 186 ? -20.553 11.480 34.738 1.00 92.31 186 SER A O 1
ATOM 1529 N N . GLU A 1 187 ? -20.208 11.195 36.932 1.00 90.50 187 GLU A N 1
ATOM 1530 C CA . GLU A 1 187 ? -20.043 9.740 36.821 1.00 90.50 187 GLU A CA 1
ATOM 1531 C C . GLU A 1 187 ? -21.311 9.055 36.288 1.00 90.50 187 GLU A C 1
ATOM 1533 O O . GLU A 1 187 ? -21.239 8.084 35.539 1.00 90.50 187 GLU A O 1
ATOM 1538 N N . VAL A 1 188 ? -22.486 9.609 36.604 1.00 92.12 188 VAL A N 1
ATOM 1539 C CA . VAL A 1 188 ? -23.783 9.121 36.114 1.00 92.12 188 VAL A CA 1
ATOM 1540 C C . VAL A 1 188 ? -23.884 9.268 34.594 1.00 92.12 188 VAL A C 1
ATOM 1542 O O . VAL A 1 188 ? -24.296 8.341 33.894 1.00 92.12 188 VAL A O 1
ATOM 1545 N N . GLU A 1 189 ? -23.469 10.416 34.064 1.00 90.75 189 GLU A N 1
ATOM 1546 C CA . GLU A 1 189 ? -23.481 10.681 32.627 1.00 90.75 189 GLU A CA 1
ATOM 1547 C C . GLU A 1 189 ? -22.409 9.876 31.887 1.00 90.75 189 GLU A C 1
ATOM 1549 O O . GLU A 1 189 ? -22.689 9.343 30.814 1.00 90.75 189 GLU A O 1
ATOM 1554 N N . LYS A 1 190 ? -21.211 9.710 32.466 1.00 92.31 190 LYS A N 1
ATOM 1555 C CA . LYS A 1 190 ? -20.170 8.821 31.917 1.00 92.31 190 LYS A CA 1
ATOM 1556 C C . LYS A 1 190 ? -20.665 7.378 31.827 1.00 92.31 190 LYS A C 1
ATOM 1558 O O . LYS A 1 190 ? -20.567 6.764 30.763 1.00 92.31 190 LYS A O 1
ATOM 1563 N N . LYS A 1 191 ? -21.315 6.887 32.887 1.00 93.31 191 LYS A N 1
ATOM 1564 C CA . LYS A 1 191 ? -21.885 5.535 32.953 1.00 93.31 191 LYS A CA 1
ATOM 1565 C C . LYS A 1 191 ? -22.938 5.276 31.872 1.00 93.31 191 LYS A C 1
ATOM 1567 O O . LYS A 1 191 ? -23.022 4.164 31.355 1.00 93.31 191 LYS A O 1
ATOM 1572 N N . LYS A 1 192 ? -23.702 6.296 31.458 1.00 94.50 192 LYS A N 1
ATOM 1573 C CA . LYS A 1 192 ? -24.618 6.188 30.306 1.00 94.50 192 LYS A CA 1
ATOM 1574 C C . LYS A 1 192 ? -23.871 5.804 29.028 1.00 94.50 192 LYS A C 1
ATOM 1576 O O . LYS A 1 192 ? -24.341 4.947 28.284 1.00 94.50 192 LYS A O 1
ATOM 1581 N N . PHE A 1 193 ? -22.716 6.415 28.768 1.00 93.75 193 PHE A N 1
ATOM 1582 C CA . PHE A 1 193 ? -21.912 6.078 27.594 1.00 93.75 193 PHE A CA 1
ATOM 1583 C C . PHE A 1 193 ? -21.274 4.699 27.713 1.00 93.75 193 PHE A C 1
ATOM 1585 O O . PHE A 1 193 ? -21.225 3.994 26.711 1.00 93.75 193 PHE A O 1
ATOM 1592 N N . ASP A 1 194 ? -20.845 4.281 28.903 1.00 92.88 194 ASP A N 1
ATOM 1593 C CA . ASP A 1 194 ? -20.316 2.927 29.106 1.00 92.88 194 ASP A CA 1
ATOM 1594 C C . ASP A 1 194 ? -21.370 1.848 28.828 1.00 92.88 194 ASP A C 1
ATOM 1596 O O . ASP A 1 194 ? -21.082 0.882 28.119 1.00 92.88 194 ASP A O 1
ATOM 1600 N N . ASN A 1 195 ? -22.611 2.052 29.280 1.00 94.31 195 ASN A N 1
ATOM 1601 C CA . ASN A 1 195 ? -23.724 1.154 28.960 1.00 94.31 195 ASN A CA 1
ATOM 1602 C C . ASN A 1 195 ? -23.976 1.085 27.442 1.00 94.31 195 ASN A C 1
ATOM 1604 O O . ASN A 1 195 ? -24.081 -0.006 26.885 1.00 94.31 195 ASN A O 1
ATOM 1608 N N . LEU A 1 196 ? -23.980 2.234 26.750 1.00 93.62 196 LEU A N 1
ATOM 1609 C CA . LEU A 1 196 ? -24.118 2.284 25.287 1.00 93.62 196 LEU A CA 1
ATOM 1610 C C . LEU A 1 196 ? -22.969 1.565 24.563 1.00 93.62 196 LEU A C 1
ATOM 1612 O O 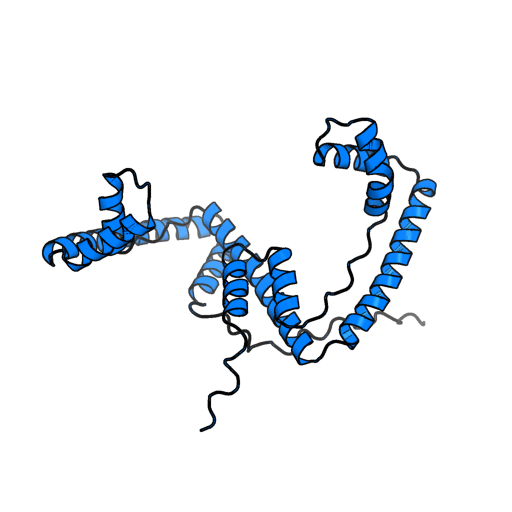. LEU A 1 196 ? -23.191 0.902 23.551 1.00 93.62 196 LEU A O 1
ATOM 1616 N N . VAL A 1 197 ? -21.734 1.682 25.061 1.00 93.25 197 VAL A N 1
ATOM 1617 C CA . VAL A 1 197 ? -20.592 0.928 24.522 1.00 93.25 197 VAL A CA 1
ATOM 1618 C C . VAL A 1 197 ? -20.818 -0.571 24.684 1.00 93.25 197 VAL A C 1
ATOM 1620 O O . VAL A 1 197 ? -20.504 -1.329 23.768 1.00 93.25 197 VAL A O 1
ATOM 1623 N N . GLU A 1 198 ? -21.333 -1.009 25.829 1.00 92.94 198 GLU A N 1
ATOM 1624 C CA . GLU A 1 198 ? -21.568 -2.426 26.099 1.00 92.94 198 GLU A CA 1
ATOM 1625 C C . GLU A 1 198 ? -22.665 -3.008 25.195 1.00 92.94 198 GLU A C 1
ATOM 1627 O O . GLU A 1 198 ? -22.491 -4.072 24.598 1.00 92.94 198 GLU A O 1
ATOM 1632 N N . GLU A 1 199 ? -23.747 -2.263 24.976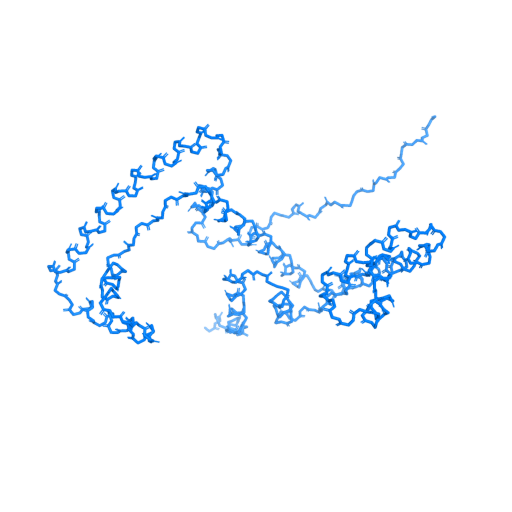 1.00 93.12 199 GLU A N 1
ATOM 1633 C CA . GLU A 1 199 ? -24.778 -2.605 23.990 1.00 93.12 199 GLU A CA 1
ATOM 1634 C C . GLU A 1 199 ? -24.203 -2.712 22.565 1.00 93.12 199 GLU A C 1
ATOM 1636 O O . GLU A 1 199 ? -24.449 -3.690 21.850 1.00 93.12 199 GLU A O 1
ATOM 1641 N N . GLU A 1 200 ? -23.385 -1.739 22.154 1.00 91.50 200 GLU A N 1
ATOM 1642 C CA . GLU A 1 200 ? -22.707 -1.724 20.854 1.00 91.50 200 GLU A CA 1
ATOM 1643 C C . GLU A 1 200 ? -21.737 -2.907 20.686 1.00 91.50 200 GLU A C 1
ATOM 1645 O O . GLU A 1 200 ? -21.678 -3.498 19.604 1.00 91.50 200 GLU A O 1
ATOM 1650 N N . LYS A 1 201 ? -21.002 -3.294 21.740 1.00 89.94 201 LYS A N 1
ATOM 1651 C CA . LYS A 1 201 ? -20.145 -4.494 21.744 1.00 89.94 201 LYS A CA 1
ATOM 1652 C C . LYS A 1 201 ? -20.954 -5.766 21.559 1.00 89.94 201 LYS A C 1
ATOM 1654 O O . LYS A 1 201 ? -20.575 -6.600 20.738 1.00 89.94 201 LYS A O 1
ATOM 1659 N N . ASN A 1 202 ? -22.068 -5.899 22.273 1.00 92.12 202 ASN A N 1
ATOM 1660 C CA . ASN A 1 202 ? -22.945 -7.061 22.160 1.00 92.12 202 ASN A CA 1
ATOM 1661 C C . ASN A 1 202 ? -23.534 -7.182 20.752 1.00 92.12 202 ASN A C 1
ATOM 1663 O O . ASN A 1 202 ? -23.575 -8.277 20.185 1.00 92.12 202 ASN A O 1
ATOM 1667 N N . ARG A 1 203 ? -23.943 -6.059 20.148 1.00 93.38 203 ARG A N 1
ATOM 1668 C CA . ARG A 1 203 ? -24.399 -6.044 18.754 1.00 93.38 203 ARG A CA 1
ATOM 1669 C C . ARG A 1 203 ? -23.274 -6.425 17.790 1.00 93.38 203 ARG A C 1
ATOM 1671 O O . ARG A 1 203 ? -23.460 -7.313 16.963 1.00 93.38 203 ARG A O 1
ATOM 1678 N N . TYR A 1 204 ? -22.097 -5.819 17.943 1.00 89.06 204 TYR A N 1
ATOM 1679 C CA . TYR A 1 204 ? -20.922 -6.135 17.131 1.00 89.06 204 TYR A CA 1
ATOM 1680 C C . TYR A 1 204 ? -20.543 -7.617 17.206 1.00 89.06 204 TYR A C 1
ATOM 1682 O O . TYR A 1 204 ? -20.252 -8.208 16.172 1.00 89.06 204 TYR A O 1
ATOM 1690 N N . ALA A 1 205 ? -20.583 -8.235 18.389 1.00 87.25 205 ALA A N 1
ATOM 1691 C CA . ALA A 1 205 ? -20.277 -9.654 18.552 1.00 87.25 205 ALA A CA 1
ATOM 1692 C C . ALA A 1 205 ? -21.229 -10.544 17.731 1.00 87.25 205 ALA A C 1
ATOM 1694 O O . ALA A 1 205 ? -20.779 -11.450 17.028 1.00 87.25 205 ALA A O 1
ATOM 1695 N N . LYS A 1 206 ? -22.535 -10.243 17.751 1.00 92.62 206 LYS A N 1
ATOM 1696 C CA . LYS A 1 206 ? -23.546 -10.953 16.947 1.00 92.62 206 LYS A CA 1
ATOM 1697 C C . LYS A 1 206 ? -23.324 -10.753 15.446 1.00 92.62 206 LYS A C 1
ATOM 1699 O O . LYS A 1 206 ? -23.331 -11.722 14.685 1.00 92.62 206 LYS A O 1
ATOM 1704 N N . ASP A 1 207 ? -23.095 -9.511 15.025 1.00 91.12 207 ASP A N 1
ATOM 1705 C CA . ASP A 1 207 ? -22.857 -9.168 13.619 1.00 91.12 207 ASP A CA 1
ATOM 1706 C C . ASP A 1 207 ? -21.568 -9.810 13.091 1.00 91.12 207 ASP A C 1
ATOM 1708 O O . ASP A 1 207 ? -21.531 -10.313 11.966 1.00 91.12 207 ASP A O 1
ATOM 1712 N N . PHE A 1 208 ? -20.515 -9.827 13.910 1.00 89.50 208 PHE A N 1
ATOM 1713 C CA . PHE A 1 208 ? -19.230 -10.429 13.576 1.00 89.50 208 PHE A CA 1
ATOM 1714 C C . PHE A 1 208 ? -19.346 -11.941 13.407 1.00 89.50 208 PHE A C 1
ATOM 1716 O O . PHE A 1 208 ? -18.825 -12.473 12.431 1.00 89.50 208 PHE A O 1
ATOM 1723 N N . GLU A 1 209 ? -20.080 -12.628 14.285 1.00 89.69 209 GLU A N 1
ATOM 1724 C CA . GLU A 1 209 ? -20.305 -14.069 14.144 1.00 89.69 209 GLU A CA 1
ATOM 1725 C C . GLU A 1 209 ? -21.116 -14.393 12.882 1.00 89.69 209 GLU A C 1
ATOM 1727 O O . GLU A 1 209 ? -20.778 -15.310 12.131 1.00 89.69 209 GLU A O 1
ATOM 1732 N N . LYS A 1 210 ? -22.147 -13.593 12.582 1.00 94.44 210 LYS A N 1
ATOM 1733 C CA . LYS A 1 210 ? -22.912 -13.722 11.334 1.00 94.44 210 LYS A CA 1
ATOM 1734 C C . LYS A 1 210 ? -22.017 -13.535 10.106 1.00 94.44 210 LYS A C 1
ATOM 1736 O O . LYS A 1 210 ? -22.087 -14.327 9.166 1.00 94.44 210 LYS A O 1
ATOM 1741 N N . TRP A 1 211 ? -21.163 -12.513 10.117 1.00 91.06 211 TRP A N 1
ATOM 1742 C CA . TRP A 1 211 ? -20.195 -12.267 9.049 1.00 91.06 211 TRP A CA 1
ATOM 1743 C C . TRP A 1 211 ? -19.180 -13.410 8.924 1.00 91.06 211 TRP A C 1
ATOM 1745 O O . TRP A 1 211 ? -18.937 -13.891 7.821 1.00 91.06 211 TRP A O 1
ATOM 1755 N N . ARG A 1 212 ? -18.648 -13.914 10.041 1.00 88.62 212 ARG A N 1
ATOM 1756 C CA . ARG A 1 212 ? -17.698 -15.032 10.069 1.00 88.62 212 ARG A CA 1
ATOM 1757 C C . ARG A 1 212 ? -18.296 -16.296 9.452 1.00 88.62 212 ARG A C 1
ATOM 1759 O O . ARG A 1 212 ? -17.656 -16.920 8.611 1.00 88.62 212 ARG A O 1
ATOM 1766 N N . LYS A 1 213 ? -19.535 -16.649 9.811 1.00 91.88 213 LYS A N 1
ATOM 1767 C CA . LYS A 1 213 ? -20.253 -17.786 9.208 1.00 91.88 213 LYS A CA 1
ATOM 1768 C C . LYS A 1 213 ? -20.449 -17.603 7.705 1.00 91.88 213 LYS A C 1
ATOM 1770 O O . LYS A 1 213 ? -20.191 -18.535 6.949 1.00 91.88 213 LYS A O 1
ATOM 1775 N N . LYS A 1 214 ? -20.835 -16.399 7.269 1.00 94.56 214 LYS A N 1
ATOM 1776 C CA . LYS A 1 214 ? -20.957 -16.067 5.843 1.00 94.56 214 LYS A CA 1
ATOM 1777 C C . LYS A 1 214 ? -19.627 -16.254 5.106 1.00 94.56 214 LYS A C 1
ATOM 1779 O O . LYS A 1 214 ? -19.595 -16.877 4.058 1.00 94.56 214 LYS A O 1
ATOM 1784 N N . MET A 1 215 ? -18.522 -15.784 5.680 1.00 92.12 215 MET A N 1
ATOM 1785 C CA . MET A 1 215 ? -17.190 -15.928 5.086 1.00 92.12 215 MET A CA 1
ATOM 1786 C C . MET A 1 215 ? -16.772 -17.389 4.894 1.00 92.12 215 MET A C 1
ATOM 1788 O O . MET A 1 215 ? -16.135 -17.709 3.893 1.00 92.12 215 MET A O 1
ATOM 1792 N N . ILE A 1 216 ? -17.133 -18.268 5.833 1.00 92.31 216 ILE A N 1
ATOM 1793 C CA . ILE A 1 216 ? -16.897 -19.713 5.712 1.00 92.31 216 ILE A CA 1
ATOM 1794 C C . ILE A 1 216 ? -17.781 -20.306 4.608 1.00 92.31 216 ILE A C 1
ATOM 1796 O O . ILE A 1 216 ? -17.272 -21.044 3.769 1.00 92.31 216 ILE A O 1
ATOM 1800 N N . ALA A 1 217 ? -19.070 -19.952 4.574 1.00 94.12 217 ALA A N 1
ATOM 1801 C CA . ALA A 1 217 ? -20.011 -20.421 3.554 1.00 94.12 217 ALA A CA 1
ATOM 1802 C C . ALA A 1 217 ? -19.609 -19.989 2.130 1.00 94.12 217 ALA A C 1
ATOM 1804 O O . ALA A 1 217 ? -19.689 -20.787 1.203 1.00 94.12 217 ALA A O 1
ATOM 1805 N N . ASP A 1 218 ? -19.096 -18.765 1.976 1.00 93.25 218 ASP A N 1
ATOM 1806 C CA . ASP A 1 218 ? -18.601 -18.219 0.706 1.00 93.25 218 ASP A CA 1
ATOM 1807 C C . ASP A 1 218 ? -17.212 -18.784 0.311 1.00 93.25 218 ASP A C 1
ATOM 1809 O O . ASP A 1 218 ? -16.636 -18.375 -0.696 1.00 93.25 218 ASP A O 1
ATOM 1813 N N . GLY A 1 219 ? -16.622 -19.684 1.112 1.00 91.38 219 GLY A N 1
ATOM 1814 C CA . GLY A 1 219 ? -15.309 -20.287 0.847 1.00 91.38 219 GLY A CA 1
ATOM 1815 C C . GLY A 1 219 ? -14.112 -19.354 1.083 1.00 91.38 219 GLY A C 1
ATOM 1816 O O . GLY A 1 219 ? -12.975 -19.694 0.755 1.00 91.38 219 GLY A O 1
ATOM 1817 N N . ASN A 1 220 ? -14.317 -18.192 1.707 1.00 90.25 220 ASN A N 1
ATOM 1818 C CA . ASN A 1 220 ? -13.285 -17.178 1.951 1.00 90.25 220 ASN A CA 1
ATOM 1819 C C . ASN A 1 220 ? -12.416 -17.472 3.194 1.00 90.25 220 ASN A C 1
ATOM 1821 O O . ASN A 1 220 ? -11.963 -16.558 3.890 1.00 90.25 220 ASN A O 1
ATOM 1825 N N . ILE A 1 221 ? -12.148 -18.750 3.472 1.00 91.38 221 ILE A N 1
ATOM 1826 C CA . ILE A 1 221 ? -11.454 -19.230 4.682 1.00 91.38 221 ILE A CA 1
ATOM 1827 C C . ILE A 1 221 ? -10.049 -18.625 4.796 1.00 91.38 221 ILE A C 1
ATOM 1829 O O . ILE A 1 221 ? -9.673 -18.105 5.844 1.00 91.38 221 ILE A O 1
ATOM 1833 N N . LYS A 1 222 ? -9.309 -18.572 3.684 1.00 92.38 222 LYS A N 1
ATOM 1834 C CA . LYS A 1 222 ? -7.963 -17.981 3.630 1.00 92.38 222 LYS A CA 1
ATOM 1835 C C . LYS A 1 222 ? -7.929 -16.521 4.095 1.00 92.38 222 LYS A C 1
ATOM 1837 O O . LYS A 1 222 ? -6.943 -16.080 4.680 1.00 92.38 222 LYS A O 1
ATOM 1842 N N . LEU A 1 223 ? -8.984 -15.749 3.822 1.00 89.31 223 LEU A N 1
ATOM 1843 C CA . LEU A 1 223 ? -9.058 -14.349 4.246 1.00 89.31 223 LEU A CA 1
ATOM 1844 C C . LEU A 1 223 ? -9.305 -14.234 5.760 1.00 89.31 223 LEU A C 1
ATOM 1846 O O . LEU A 1 223 ? -8.769 -13.323 6.390 1.00 89.31 223 LEU A O 1
ATOM 1850 N N . LEU A 1 224 ? -10.058 -15.171 6.349 1.00 86.44 224 LEU A N 1
ATOM 1851 C CA . LEU A 1 224 ? -10.243 -15.262 7.801 1.00 86.44 224 LEU A CA 1
ATOM 1852 C C . LEU A 1 224 ? -8.943 -15.649 8.516 1.00 86.44 224 LEU A C 1
ATOM 1854 O O . LEU A 1 224 ? -8.585 -15.008 9.498 1.00 86.44 224 LEU A O 1
ATOM 1858 N N . GLU A 1 225 ? -8.195 -16.624 8.000 1.00 88.75 225 GLU A N 1
ATOM 1859 C CA . GLU A 1 225 ? -6.885 -17.003 8.556 1.00 88.75 225 GLU A CA 1
ATOM 1860 C C 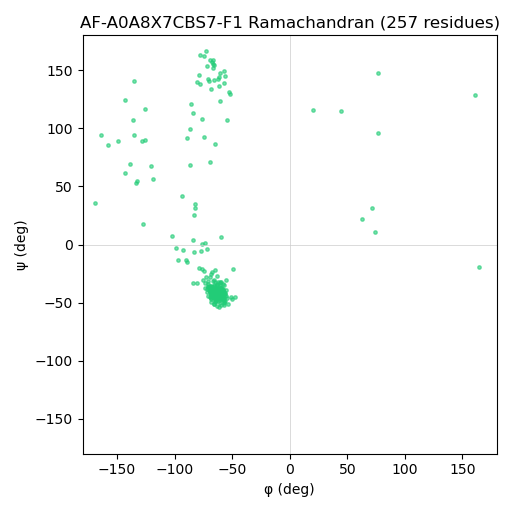. GLU A 1 225 ? -5.911 -15.818 8.556 1.00 88.75 225 GLU A C 1
ATOM 1862 O O . GLU A 1 225 ? -5.269 -15.522 9.563 1.00 88.75 225 GLU A O 1
ATOM 1867 N N . GLN A 1 226 ? -5.854 -15.080 7.442 1.00 87.62 226 GLN A N 1
ATOM 1868 C CA . GLN A 1 226 ? -5.040 -13.867 7.333 1.00 87.62 226 GLN A CA 1
ATOM 1869 C C . GLN A 1 226 ? -5.485 -12.768 8.305 1.00 87.62 226 GLN A C 1
ATOM 1871 O O . GLN A 1 226 ? -4.650 -12.002 8.791 1.00 87.62 226 GLN A O 1
ATOM 1876 N N . TYR A 1 227 ? -6.788 -12.660 8.574 1.00 84.62 227 TYR A N 1
ATOM 1877 C CA . TYR A 1 227 ? -7.323 -11.730 9.562 1.00 84.62 227 TYR A CA 1
ATOM 1878 C C . TYR A 1 227 ? -6.899 -12.104 10.988 1.00 84.62 227 TYR A C 1
ATOM 1880 O O . TYR A 1 227 ? -6.442 -11.228 11.723 1.00 84.62 227 TYR A O 1
ATOM 1888 N N . GLU A 1 228 ? -6.989 -13.380 11.367 1.00 83.88 228 GLU A N 1
ATOM 1889 C CA . GLU A 1 228 ? -6.566 -13.846 12.693 1.00 83.88 228 GLU A CA 1
ATOM 1890 C C . GLU A 1 228 ? -5.049 -13.697 12.889 1.00 83.88 228 GLU A C 1
ATOM 1892 O O . GLU A 1 228 ? -4.607 -13.179 13.916 1.00 83.88 228 GLU A O 1
ATOM 1897 N N . GLU A 1 229 ? -4.241 -14.023 11.869 1.00 83.44 229 GLU A N 1
ATOM 1898 C CA . GLU A 1 229 ? -2.790 -13.776 11.882 1.00 83.44 229 GLU A CA 1
ATOM 1899 C C . GLU A 1 229 ? -2.485 -12.283 12.090 1.00 83.44 229 GLU A C 1
ATOM 1901 O O . GLU A 1 229 ? -1.589 -11.912 12.851 1.00 83.44 229 GLU A O 1
ATOM 1906 N N . PHE A 1 230 ? -3.243 -11.403 11.427 1.00 77.88 230 PHE A N 1
ATOM 1907 C CA . PHE A 1 230 ? -3.096 -9.960 11.586 1.00 77.88 230 PHE A CA 1
ATOM 1908 C C . PHE A 1 230 ? -3.479 -9.485 12.996 1.00 77.88 230 PHE A C 1
ATOM 1910 O O . PHE A 1 230 ? -2.766 -8.663 13.572 1.00 77.88 230 PHE A O 1
ATOM 1917 N N . LYS A 1 231 ? -4.575 -10.002 13.564 1.00 69.06 231 LYS A N 1
ATOM 1918 C CA . LYS A 1 231 ? -5.049 -9.655 14.912 1.00 69.06 231 LYS A CA 1
ATOM 1919 C C . LYS A 1 231 ? -4.074 -10.118 16.003 1.00 69.06 231 LYS A C 1
ATOM 1921 O O . LYS A 1 231 ? -3.880 -9.392 16.976 1.00 69.06 231 LYS A O 1
ATOM 1926 N N . GLY A 1 232 ? -3.433 -11.276 15.823 1.00 59.25 232 GLY A N 1
ATOM 1927 C CA . GLY A 1 232 ? -2.429 -11.816 16.746 1.00 59.25 232 GLY A CA 1
ATOM 1928 C C . GLY A 1 232 ? -1.117 -11.019 16.801 1.00 59.25 232 GLY A C 1
ATOM 1929 O O . GLY A 1 232 ? -0.457 -11.002 17.835 1.00 59.25 232 GLY A O 1
ATOM 1930 N N . LYS A 1 233 ? -0.754 -10.285 15.738 1.00 55.78 233 LYS A N 1
ATOM 1931 C CA . LYS A 1 233 ? 0.498 -9.498 15.630 1.00 55.78 233 LYS A CA 1
ATOM 1932 C C . LYS A 1 233 ? 0.438 -8.112 16.294 1.00 55.78 233 LYS A C 1
ATOM 1934 O O . LYS A 1 233 ? 1.070 -7.157 15.844 1.00 55.78 233 LYS A O 1
ATOM 1939 N N . GLY A 1 234 ? -0.343 -7.971 17.363 1.00 45.62 234 GLY A N 1
ATOM 1940 C CA . GLY A 1 234 ? -0.532 -6.726 18.108 1.00 45.62 234 GLY A CA 1
ATOM 1941 C C . GLY A 1 234 ? 0.700 -6.268 18.899 1.00 45.62 234 GLY A C 1
ATOM 1942 O O . GLY A 1 234 ? 0.673 -6.326 20.120 1.00 45.62 234 GLY A O 1
ATOM 1943 N N . LYS A 1 235 ? 1.748 -5.807 18.205 1.00 38.16 235 LYS A N 1
ATOM 1944 C CA . LYS A 1 235 ? 2.866 -4.912 18.593 1.00 38.16 235 LYS A CA 1
ATOM 1945 C C . LYS A 1 235 ? 3.972 -5.151 17.560 1.00 38.16 235 LYS A C 1
ATOM 1947 O O . LYS A 1 235 ? 4.257 -6.302 17.285 1.00 38.16 235 LYS A O 1
ATOM 1952 N N . VAL A 1 236 ? 4.484 -4.063 16.969 1.00 33.47 236 VAL A N 1
ATOM 1953 C CA . VAL A 1 236 ? 5.676 -3.927 16.098 1.00 33.47 236 VAL A CA 1
ATOM 1954 C C . VAL A 1 236 ? 6.155 -5.221 15.431 1.00 33.47 236 VAL A C 1
ATOM 1956 O O . VAL A 1 236 ? 6.639 -6.118 16.105 1.00 33.47 236 VAL A O 1
ATOM 1959 N N . LEU A 1 237 ? 6.102 -5.281 14.095 1.00 34.38 237 LEU A N 1
ATOM 1960 C CA . LEU A 1 237 ? 6.795 -6.331 13.354 1.00 34.38 237 LEU A CA 1
ATOM 1961 C C . LEU A 1 237 ? 8.270 -6.329 13.770 1.00 34.38 237 LEU A C 1
ATOM 1963 O O . LEU A 1 237 ? 8.994 -5.389 13.433 1.00 34.38 237 LEU A O 1
ATOM 1967 N N . ASP A 1 238 ? 8.683 -7.329 14.541 1.00 33.78 238 ASP A N 1
ATOM 1968 C CA . ASP A 1 238 ? 10.049 -7.413 15.025 1.00 33.78 238 ASP A CA 1
ATOM 1969 C C . ASP A 1 238 ? 10.936 -7.841 13.853 1.00 33.78 238 ASP A C 1
ATOM 1971 O O . ASP A 1 238 ? 11.041 -9.008 13.480 1.00 33.78 238 ASP A O 1
ATOM 1975 N N . LEU A 1 239 ? 11.475 -6.840 13.160 1.00 38.69 239 LEU A N 1
ATOM 1976 C CA . LEU A 1 239 ? 12.304 -7.004 11.966 1.00 38.69 239 LEU A CA 1
ATOM 1977 C C . LEU A 1 239 ? 13.703 -7.535 12.303 1.00 38.69 239 LEU A C 1
ATOM 1979 O O . LEU A 1 239 ? 14.519 -7.677 11.392 1.00 38.69 239 LEU A O 1
ATOM 1983 N N . GLU A 1 240 ? 13.992 -7.796 13.579 1.00 35.25 240 GLU A N 1
ATOM 1984 C CA . GLU A 1 240 ? 15.248 -8.394 14.033 1.00 35.25 240 GLU A CA 1
ATOM 1985 C C . GLU A 1 240 ? 15.308 -9.905 13.752 1.00 35.25 240 GLU A C 1
ATOM 1987 O O . GLU A 1 240 ? 16.394 -10.453 13.556 1.00 35.25 240 GLU A O 1
ATOM 1992 N N . GLU A 1 241 ? 14.163 -10.568 13.561 1.00 35.38 241 GLU A N 1
ATOM 1993 C CA . GLU A 1 241 ? 14.098 -11.957 13.104 1.00 35.38 241 GLU A CA 1
ATOM 1994 C C . GLU A 1 241 ? 14.115 -12.038 11.570 1.00 35.38 241 GLU A C 1
ATOM 1996 O O . GLU A 1 241 ? 13.135 -12.399 10.918 1.00 35.38 241 GLU A O 1
ATOM 2001 N N . ILE A 1 242 ? 15.242 -11.688 10.946 1.00 35.66 242 ILE A N 1
ATOM 2002 C CA . ILE A 1 242 ? 15.483 -12.021 9.534 1.00 35.66 242 ILE A CA 1
ATOM 2003 C C . ILE A 1 242 ? 16.042 -13.450 9.481 1.00 35.66 242 ILE A C 1
ATOM 2005 O O . ILE A 1 242 ? 17.195 -13.660 9.873 1.00 35.66 242 ILE A O 1
ATOM 2009 N N . PRO A 1 243 ? 15.319 -14.446 8.927 1.00 29.78 243 PRO A N 1
ATOM 2010 C CA . PRO A 1 243 ? 15.930 -15.725 8.613 1.00 29.78 243 PRO A CA 1
ATOM 2011 C C . PRO A 1 243 ? 17.048 -15.486 7.596 1.00 29.78 243 PRO A C 1
ATOM 2013 O O . PRO A 1 243 ? 16.813 -14.965 6.501 1.00 29.78 243 PRO A O 1
ATOM 2016 N N . LYS A 1 244 ? 18.271 -15.911 7.929 1.00 37.91 244 LYS A N 1
ATOM 2017 C CA . LYS A 1 244 ? 19.470 -15.853 7.067 1.00 37.91 244 LYS A CA 1
ATOM 2018 C C . LYS A 1 244 ? 19.328 -16.632 5.738 1.00 37.91 244 LYS A C 1
ATOM 2020 O O . LYS A 1 244 ? 20.290 -16.751 4.988 1.00 37.91 244 LYS A O 1
ATOM 2025 N N . SER A 1 245 ? 18.148 -17.166 5.415 1.00 31.89 245 SER A N 1
ATOM 2026 C CA . SER A 1 245 ? 17.895 -18.044 4.269 1.00 31.89 245 SER A CA 1
ATOM 2027 C C . SER A 1 245 ? 17.431 -17.338 2.987 1.00 31.89 245 SER A C 1
ATOM 2029 O O . SER A 1 245 ? 17.377 -17.978 1.940 1.00 31.89 245 SER A O 1
ATOM 2031 N N . LEU A 1 246 ? 17.188 -16.020 2.978 1.00 36.81 246 LEU A N 1
ATOM 2032 C CA . LEU A 1 246 ? 16.871 -15.284 1.734 1.00 36.81 246 LEU A CA 1
ATOM 2033 C C . LEU A 1 246 ? 18.108 -14.852 0.919 1.00 36.81 246 LEU A C 1
ATOM 2035 O O . LEU A 1 246 ? 18.050 -13.915 0.123 1.00 36.81 246 LEU A O 1
ATOM 2039 N N . GLY A 1 247 ? 19.211 -15.584 1.077 1.00 33.75 247 GLY A N 1
ATOM 2040 C CA . GLY A 1 247 ? 20.442 -15.467 0.302 1.00 33.75 247 GLY A CA 1
ATOM 2041 C C . GLY A 1 247 ? 20.778 -16.756 -0.445 1.00 33.75 247 GLY A C 1
ATOM 2042 O O . GLY A 1 247 ? 21.847 -17.312 -0.234 1.00 33.75 247 GLY A O 1
ATOM 2043 N N . ARG A 1 248 ? 19.877 -17.273 -1.292 1.00 38.25 248 ARG A N 1
ATOM 2044 C CA . ARG A 1 248 ? 20.255 -18.198 -2.379 1.00 38.25 248 ARG A CA 1
ATOM 2045 C C . ARG A 1 248 ? 19.145 -18.318 -3.425 1.00 38.25 248 ARG A C 1
ATOM 2047 O O . ARG A 1 248 ? 18.230 -19.125 -3.321 1.00 38.25 248 ARG A O 1
ATOM 2054 N N . ARG A 1 249 ? 19.243 -17.505 -4.476 1.00 34.91 249 ARG A N 1
ATOM 2055 C CA . ARG A 1 249 ? 18.714 -17.863 -5.799 1.00 34.91 249 ARG A CA 1
ATOM 2056 C C . ARG A 1 249 ? 19.650 -17.329 -6.878 1.00 34.91 249 ARG A C 1
ATOM 2058 O O . ARG A 1 249 ? 19.279 -16.492 -7.686 1.00 34.91 249 ARG A O 1
ATOM 2065 N N . VAL A 1 250 ? 20.883 -17.819 -6.833 1.00 35.47 250 VAL A N 1
ATOM 2066 C CA . VAL A 1 250 ? 21.761 -17.929 -7.997 1.00 35.47 250 VAL A CA 1
ATOM 2067 C C . VAL A 1 250 ? 22.376 -19.317 -7.885 1.00 35.47 250 VAL A C 1
ATOM 2069 O O . VAL A 1 250 ? 23.311 -19.531 -7.124 1.00 35.47 250 VAL A O 1
ATOM 2072 N N . ALA A 1 251 ? 21.765 -20.285 -8.555 1.00 32.50 251 ALA A N 1
ATOM 2073 C CA . ALA A 1 251 ? 22.410 -21.541 -8.887 1.00 32.50 251 ALA A CA 1
ATOM 2074 C C . ALA A 1 251 ? 22.242 -21.680 -10.394 1.00 32.50 251 ALA A C 1
ATOM 2076 O O . ALA A 1 251 ? 21.123 -21.655 -10.914 1.00 32.50 251 ALA A O 1
ATOM 2077 N N . LEU A 1 252 ? 23.389 -21.676 -11.063 1.00 33.78 252 LEU A N 1
ATOM 2078 C CA . LEU A 1 252 ? 23.547 -21.788 -12.493 1.00 33.78 252 LEU A CA 1
ATOM 2079 C C . LEU A 1 252 ? 22.791 -23.021 -12.997 1.00 33.78 252 LEU A C 1
ATOM 2081 O O . LEU A 1 252 ? 22.968 -24.119 -12.476 1.00 33.78 252 LEU A O 1
ATOM 2085 N N . LYS A 1 253 ? 21.990 -22.854 -14.049 1.00 32.91 253 LYS A N 1
ATOM 2086 C CA . LYS A 1 253 ? 21.766 -23.947 -14.992 1.00 32.91 253 LYS A CA 1
ATOM 2087 C C . LYS A 1 253 ? 22.888 -23.864 -16.018 1.00 32.91 253 LYS A C 1
ATOM 2089 O O . LYS A 1 253 ? 22.822 -23.048 -16.929 1.00 32.91 253 LYS A O 1
ATOM 2094 N N . SER A 1 254 ? 23.907 -24.692 -15.847 1.00 31.39 254 SER A N 1
ATOM 2095 C CA . SER A 1 254 ? 24.862 -25.016 -16.901 1.00 31.39 254 SER A CA 1
ATOM 2096 C C . SER A 1 254 ? 25.250 -26.486 -16.789 1.00 31.39 254 SER A C 1
ATOM 2098 O O . SER A 1 254 ? 25.746 -26.915 -15.754 1.00 31.39 254 SER A O 1
ATOM 2100 N N . SER A 1 255 ? 25.051 -27.189 -17.903 1.00 32.03 255 SER A N 1
ATOM 2101 C CA . SER A 1 255 ? 25.683 -28.451 -18.292 1.00 32.03 255 SER A CA 1
ATOM 2102 C C . SER A 1 255 ? 25.215 -29.754 -17.631 1.00 32.03 255 SER A C 1
ATOM 2104 O O . SER A 1 255 ? 25.708 -30.153 -16.584 1.00 32.03 255 SER A O 1
ATOM 2106 N N . GLN A 1 256 ? 24.306 -30.448 -18.324 1.00 34.00 256 GLN A N 1
ATOM 2107 C CA . GLN A 1 256 ? 24.223 -31.914 -18.409 1.00 34.00 256 GLN A CA 1
ATOM 2108 C C . GLN A 1 256 ? 23.644 -32.239 -19.802 1.00 34.00 256 GLN A C 1
ATOM 2110 O O . GLN A 1 256 ? 22.426 -32.273 -19.981 1.00 34.00 256 GLN A O 1
ATOM 2115 N N . ARG A 1 257 ? 24.516 -32.386 -20.806 1.00 32.75 257 ARG A N 1
ATOM 2116 C CA . ARG A 1 257 ? 24.292 -33.186 -22.024 1.00 32.75 257 ARG A CA 1
ATOM 2117 C C . ARG A 1 257 ? 25.655 -33.545 -22.614 1.00 32.75 257 ARG A C 1
ATOM 2119 O O . ARG A 1 257 ? 26.159 -32.850 -23.482 1.00 32.75 257 ARG A O 1
ATOM 2126 N N . GLU A 1 258 ? 26.215 -34.632 -22.106 1.00 36.22 258 GLU A N 1
ATOM 2127 C CA . GLU A 1 258 ? 27.128 -35.505 -22.840 1.00 36.22 258 GLU A CA 1
ATOM 2128 C C . GLU A 1 258 ? 26.715 -36.943 -22.522 1.00 36.22 258 GLU A C 1
ATOM 2130 O O . GLU A 1 258 ? 26.836 -37.399 -21.384 1.00 36.22 258 GLU A O 1
ATOM 2135 N N . LYS A 1 259 ? 26.114 -37.586 -23.520 1.00 41.59 259 LYS A N 1
ATOM 2136 C CA . LYS A 1 259 ? 26.325 -38.961 -23.977 1.00 41.59 259 LYS A CA 1
ATOM 2137 C C . LYS A 1 259 ? 25.563 -39.122 -25.286 1.00 41.59 259 LYS A C 1
ATOM 2139 O O . LYS A 1 259 ? 24.424 -38.606 -25.354 1.00 41.59 259 LYS A O 1
#

Secondary structure (DSSP, 8-state):
--S-SS--S-HHHHHHHHHHHHS---HHHHHHHHHHTTPPPPPPPPPPHHHHHHHHHHHHHHHH-TTS-HHHHHHHHHHHHHHS-HHHHHHHHHHHHHHHHHHHHHHHHHHHTS-HHHHHHHHHHHHHHHHHHHHHHHHHHHHHTTPPPPPPPHHHHHHHHHHTTS--S-HHHHHHHHHHHHHHS-HHHHHHHHHHHHHHHHHHHHHHHHHHHHHHHTT-HHHHHHHHHHHHT-S---TT---TTS-------------

InterPro domains:
  IPR009071 High mobility group box domain [PF00505] (43-111)
  IPR009071 High mobility group box domain [PF09011] (148-211)
  IPR009071 High mobility group box domain [PS50118] (43-111)
  IPR009071 High mobility group box domain [PS50118] (148-212)
  IPR009071 High mobility group box domain [SM00398] (42-112)
  IPR009071 High mobility group box domain [SM00398] (147-213)
  IPR036910 High mobility group box domain superfamily [G3DSA:1.10.30.10] (38-143)
  IPR036910 High mobility group box domain superfamily [G3DSA:1.10.30.10] (146-212)
  IPR036910 High mobility group box domain superfamily [SSF47095] (34-118)
  IPR036910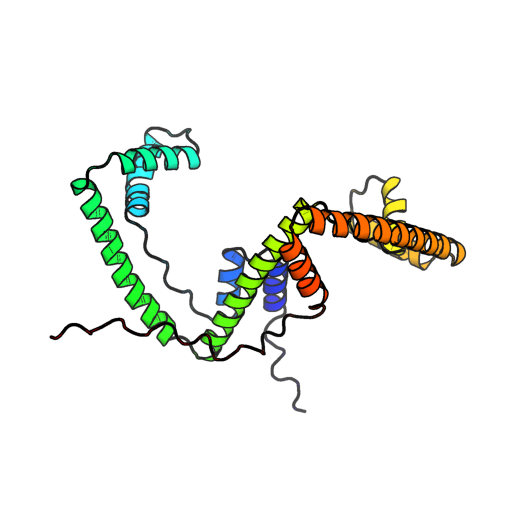 High mobility group box domain superfamily [SSF47095] (137-216)
  IPR050342 High Mobility Group Box (HMGB) [PTHR48112] (40-132)